Protein AF-A0A5K3FZI7-F1 (afdb_monomer)

InterPro domains:
  IPR003323 OTU domain [PF02338] (87-180)
  IPR003323 OTU domain [PS50802] (81-182)
  IPR038765 Papain-like cysteine peptidase superfamily [SSF54001] (65-180)
  IPR050704 Peptidase C85-like [PTHR12419] (33-180)

Structure (mmCIF, N/CA/C/O backbone):
data_AF-A0A5K3FZI7-F1
#
_entry.id   AF-A0A5K3FZI7-F1
#
loop_
_atom_site.group_PDB
_atom_site.id
_atom_site.type_symbol
_atom_site.label_atom_id
_atom_site.label_alt_id
_atom_site.label_comp_id
_atom_site.label_asym_id
_atom_site.label_entity_id
_atom_site.label_seq_id
_atom_site.pdbx_PDB_ins_code
_atom_site.Cartn_x
_atom_site.Cartn_y
_atom_site.Cartn_z
_atom_site.occupancy
_atom_site.B_iso_or_equiv
_atom_site.auth_seq_id
_atom_site.auth_comp_id
_atom_site.auth_asym_id
_atom_site.auth_atom_id
_atom_site.pdbx_PDB_model_num
ATOM 1 N N . MET A 1 1 ? 58.923 9.988 -92.412 1.00 55.69 1 MET A N 1
ATOM 2 C CA . MET A 1 1 ? 58.757 11.153 -91.522 1.00 55.69 1 MET A CA 1
ATOM 3 C C . MET A 1 1 ? 57.703 10.813 -90.464 1.00 55.69 1 MET A C 1
ATOM 5 O O . MET A 1 1 ? 56.709 11.503 -90.373 1.00 55.69 1 MET A O 1
ATOM 9 N N . GLU A 1 2 ? 57.892 9.711 -89.717 1.00 60.03 2 GLU A N 1
ATOM 10 C CA . GLU A 1 2 ? 56.874 9.178 -88.777 1.00 60.03 2 GLU A CA 1
ATOM 11 C C . GLU A 1 2 ? 57.461 8.520 -87.507 1.00 60.03 2 GLU A C 1
ATOM 13 O O . GLU A 1 2 ? 56.728 8.008 -86.671 1.00 60.03 2 GLU A O 1
ATOM 18 N N . MET A 1 3 ? 58.784 8.532 -87.306 1.00 56.94 3 MET A N 1
ATOM 19 C CA . MET A 1 3 ? 59.394 7.967 -86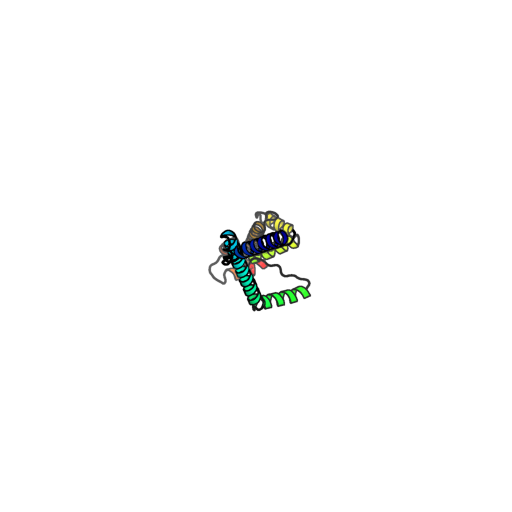.087 1.00 56.94 3 MET A CA 1
ATOM 20 C C . MET A 1 3 ? 59.557 9.026 -84.986 1.00 56.94 3 MET A C 1
ATOM 22 O O . MET A 1 3 ? 59.443 8.744 -83.796 1.00 56.94 3 MET A O 1
ATOM 26 N N . GLU A 1 4 ? 59.804 10.275 -85.380 1.00 70.19 4 GLU A N 1
ATOM 27 C CA . GLU A 1 4 ? 60.091 11.370 -84.452 1.00 70.19 4 GLU A CA 1
ATOM 28 C C . GLU A 1 4 ? 58.841 11.822 -83.679 1.00 70.19 4 GLU A C 1
ATOM 30 O O . GLU A 1 4 ? 58.916 12.120 -82.485 1.00 70.19 4 GLU A O 1
ATOM 35 N N . GLU A 1 5 ? 57.676 11.762 -84.328 1.00 69.69 5 GLU A N 1
ATOM 36 C CA . GLU A 1 5 ? 56.365 12.063 -83.742 1.00 69.69 5 GLU A CA 1
ATOM 37 C C . GLU A 1 5 ? 55.914 10.991 -82.738 1.00 69.69 5 GLU A C 1
ATOM 39 O O . GLU A 1 5 ? 55.408 11.308 -81.658 1.00 69.69 5 GLU A O 1
ATOM 44 N N . VAL A 1 6 ? 56.177 9.716 -83.045 1.00 70.81 6 VAL A N 1
ATOM 45 C CA . VAL A 1 6 ? 55.899 8.582 -82.150 1.00 70.81 6 VAL A CA 1
ATOM 46 C C . VAL A 1 6 ? 56.783 8.655 -80.903 1.00 70.81 6 VAL A C 1
ATOM 48 O O . VAL A 1 6 ? 56.296 8.518 -79.779 1.00 70.81 6 VAL A O 1
ATOM 51 N N . LEU A 1 7 ? 58.069 8.977 -81.068 1.00 73.75 7 LEU A N 1
ATOM 52 C CA . LEU A 1 7 ? 58.978 9.196 -79.940 1.00 73.75 7 LEU A CA 1
ATOM 53 C C . LEU A 1 7 ? 58.590 10.431 -79.110 1.00 73.75 7 LEU A C 1
ATOM 55 O O . LEU A 1 7 ? 58.764 10.423 -77.891 1.00 73.75 7 LEU A O 1
ATOM 59 N N . ALA A 1 8 ? 58.046 11.483 -79.728 1.00 79.50 8 ALA A N 1
ATOM 60 C CA . ALA A 1 8 ? 57.545 12.656 -79.013 1.00 79.50 8 ALA A CA 1
ATOM 61 C C . ALA A 1 8 ? 56.299 12.338 -78.169 1.00 79.50 8 ALA A C 1
ATOM 63 O O . ALA A 1 8 ? 56.232 12.768 -77.015 1.00 79.50 8 ALA A O 1
ATOM 64 N N . ARG A 1 9 ? 55.363 11.531 -78.692 1.00 71.94 9 ARG A N 1
ATOM 65 C CA . ARG A 1 9 ? 54.200 11.040 -77.930 1.00 71.94 9 ARG A CA 1
ATOM 66 C C . ARG A 1 9 ? 54.615 10.164 -76.756 1.00 71.94 9 ARG A C 1
ATOM 68 O O . ARG A 1 9 ? 54.215 10.454 -75.634 1.00 71.94 9 ARG A O 1
ATOM 75 N N . HIS A 1 10 ? 55.510 9.201 -76.968 1.00 76.56 10 HIS A N 1
ATOM 76 C CA . HIS A 1 10 ? 55.998 8.355 -75.877 1.00 76.56 10 HIS A CA 1
ATOM 77 C C . HIS A 1 10 ? 56.775 9.133 -74.809 1.00 76.56 10 HIS A C 1
ATOM 79 O O . HIS A 1 10 ? 56.676 8.818 -73.625 1.00 76.56 10 HIS A O 1
ATOM 85 N N . ARG A 1 11 ? 57.525 10.181 -75.183 1.00 79.19 11 ARG A N 1
ATOM 86 C CA . ARG A 1 11 ? 58.167 11.077 -74.204 1.00 79.19 11 ARG A CA 1
ATOM 87 C C . ARG A 1 11 ? 57.143 11.872 -73.393 1.00 79.19 11 ARG A C 1
ATOM 89 O O . ARG A 1 11 ? 57.353 12.059 -72.197 1.00 79.19 11 ARG A O 1
ATOM 96 N N . LYS A 1 12 ? 56.053 12.320 -74.023 1.00 75.50 12 LYS A N 1
ATOM 97 C CA . LYS A 1 12 ? 54.968 13.053 -73.360 1.00 75.50 12 LYS A CA 1
ATOM 98 C C . LYS A 1 12 ? 54.183 12.150 -72.402 1.00 75.50 12 LYS A C 1
ATOM 100 O O . LYS A 1 12 ? 54.063 12.498 -71.236 1.00 75.50 12 LYS A O 1
ATOM 105 N N . GLU A 1 13 ? 53.782 10.960 -72.843 1.00 73.44 13 GLU A N 1
ATOM 106 C CA . GLU A 1 13 ? 53.090 9.964 -72.008 1.00 73.44 13 GLU A CA 1
ATOM 107 C C . GLU A 1 13 ? 53.958 9.495 -70.836 1.00 73.44 13 GLU A C 1
ATOM 109 O O . GLU A 1 13 ? 53.484 9.381 -69.709 1.00 73.44 13 GLU A O 1
ATOM 114 N N . LYS A 1 14 ? 55.262 9.282 -71.061 1.00 73.88 14 LYS A N 1
ATOM 115 C CA . LYS A 1 14 ? 56.196 8.911 -69.988 1.00 73.88 14 LYS A CA 1
ATOM 116 C C . LYS A 1 14 ? 56.356 10.026 -68.952 1.00 73.88 14 LYS A C 1
ATOM 118 O O . LYS A 1 14 ? 56.504 9.725 -67.770 1.00 73.88 14 LYS A O 1
ATOM 123 N N . LYS A 1 15 ? 56.305 11.292 -69.382 1.00 72.50 15 LYS A N 1
ATOM 124 C CA . LYS A 1 15 ? 56.347 12.459 -68.493 1.00 72.50 15 LYS A CA 1
ATOM 125 C C . LYS A 1 15 ? 55.037 12.620 -67.716 1.00 72.50 15 LYS A C 1
ATOM 127 O O . LYS A 1 15 ? 55.088 12.814 -66.512 1.00 72.50 15 LYS A O 1
ATOM 132 N N . GLU A 1 16 ? 53.887 12.421 -68.357 1.00 70.75 16 GLU A N 1
ATOM 133 C CA . GLU A 1 16 ? 52.567 12.448 -67.707 1.00 70.75 16 GLU A CA 1
ATOM 134 C C . GLU A 1 16 ? 52.397 11.307 -66.685 1.00 70.75 16 GLU A C 1
ATOM 136 O O . GLU A 1 16 ? 51.867 11.525 -65.597 1.00 70.75 16 GLU A O 1
ATOM 141 N N . LEU A 1 17 ? 52.926 10.111 -66.973 1.00 64.88 17 LEU A N 1
ATOM 142 C CA . LEU A 1 17 ? 52.963 8.989 -66.026 1.00 64.88 17 LEU A CA 1
ATOM 143 C C . LEU A 1 17 ? 53.936 9.230 -64.858 1.00 64.88 17 LEU A C 1
ATOM 145 O O . LEU A 1 17 ? 53.650 8.816 -63.734 1.00 64.88 17 LEU A O 1
ATOM 149 N N . GLN A 1 18 ? 55.064 9.913 -65.090 1.00 62.38 18 GLN A N 1
ATOM 150 C CA . GLN A 1 18 ? 55.981 10.325 -64.018 1.00 62.38 18 GLN A CA 1
ATOM 151 C C . GLN A 1 18 ? 55.387 11.436 -63.141 1.00 62.38 18 GLN A C 1
ATOM 153 O O . GLN A 1 18 ? 55.489 11.352 -61.919 1.00 62.38 18 GLN A O 1
ATOM 158 N N . ASP A 1 19 ? 54.715 12.421 -63.734 1.00 58.41 19 ASP A N 1
ATOM 159 C CA . ASP A 1 19 ? 54.070 13.517 -63.005 1.00 58.41 19 ASP A CA 1
ATOM 160 C C . ASP A 1 19 ? 52.850 13.012 -62.204 1.00 58.41 19 ASP A C 1
ATOM 162 O O . ASP A 1 19 ? 52.631 13.438 -61.068 1.00 58.41 19 ASP A O 1
ATOM 166 N N . ALA A 1 20 ? 52.115 12.014 -62.718 1.00 59.94 20 ALA A N 1
ATOM 167 C CA . ALA A 1 20 ? 51.069 11.316 -61.965 1.00 59.94 20 ALA A CA 1
ATOM 168 C C . ALA A 1 20 ? 51.639 10.506 -60.783 1.00 59.94 20 ALA A C 1
ATOM 170 O O . ALA A 1 20 ? 51.066 10.522 -59.693 1.00 59.94 20 ALA A O 1
ATOM 171 N N . ALA A 1 21 ? 52.797 9.857 -60.951 1.00 55.09 21 ALA A N 1
ATOM 172 C CA . ALA A 1 21 ? 53.456 9.099 -59.885 1.00 55.09 21 ALA A CA 1
ATOM 173 C C . ALA A 1 21 ? 54.049 9.984 -58.764 1.00 55.09 21 ALA A C 1
ATOM 175 O O . ALA A 1 21 ? 54.177 9.520 -57.630 1.00 55.09 21 ALA A O 1
ATOM 176 N N . LEU A 1 22 ? 54.361 11.261 -59.031 1.00 50.78 22 LEU A N 1
ATOM 177 C CA . LEU A 1 22 ? 54.855 12.207 -58.016 1.00 50.78 22 LEU A CA 1
ATOM 178 C C . LEU A 1 22 ? 53.758 12.895 -57.178 1.00 50.78 22 LEU A C 1
ATOM 180 O O . LEU A 1 22 ? 54.086 13.579 -56.209 1.00 50.78 22 LEU A O 1
ATOM 184 N N . THR A 1 23 ? 52.469 12.680 -57.465 1.00 50.53 23 THR A N 1
ATOM 185 C CA . THR A 1 23 ? 51.365 13.249 -56.657 1.00 50.53 23 THR A CA 1
ATOM 186 C C . THR A 1 23 ? 50.881 12.366 -55.504 1.00 50.53 23 THR A C 1
ATOM 188 O O . THR A 1 23 ? 49.949 12.748 -54.798 1.00 50.53 23 THR A O 1
ATOM 191 N N . ASN A 1 24 ? 51.523 11.226 -55.228 1.00 54.62 24 ASN A N 1
ATOM 192 C CA . ASN A 1 24 ? 51.076 10.333 -54.158 1.00 54.62 24 ASN A CA 1
ATOM 193 C C . ASN A 1 24 ? 52.224 9.774 -53.310 1.00 54.62 24 ASN A C 1
ATOM 195 O O . ASN A 1 24 ? 52.509 8.586 -53.373 1.00 54.62 24 ASN A O 1
ATOM 199 N N . ASN A 1 25 ? 52.881 10.625 -52.514 1.00 48.91 25 ASN A N 1
ATOM 200 C CA . ASN A 1 25 ? 53.780 10.184 -51.435 1.00 48.91 25 ASN A CA 1
ATOM 201 C C . ASN A 1 25 ? 53.893 11.213 -50.294 1.00 48.91 25 ASN A C 1
ATOM 203 O O . ASN A 1 25 ? 54.989 11.566 -49.868 1.00 48.91 25 ASN A O 1
ATOM 207 N N . ASN A 1 26 ? 52.760 11.718 -49.782 1.00 51.22 26 ASN A N 1
ATOM 208 C CA . ASN A 1 26 ? 52.756 12.374 -48.464 1.00 51.22 26 ASN A CA 1
ATOM 209 C C . ASN A 1 26 ? 51.383 12.406 -47.764 1.00 51.22 26 ASN A C 1
ATOM 211 O O . ASN A 1 26 ? 50.987 13.411 -47.173 1.00 51.22 26 ASN A O 1
ATOM 215 N N . VAL A 1 27 ? 50.640 11.296 -47.796 1.00 44.12 27 VAL A N 1
ATOM 216 C CA . VAL A 1 27 ? 49.455 11.134 -46.940 1.0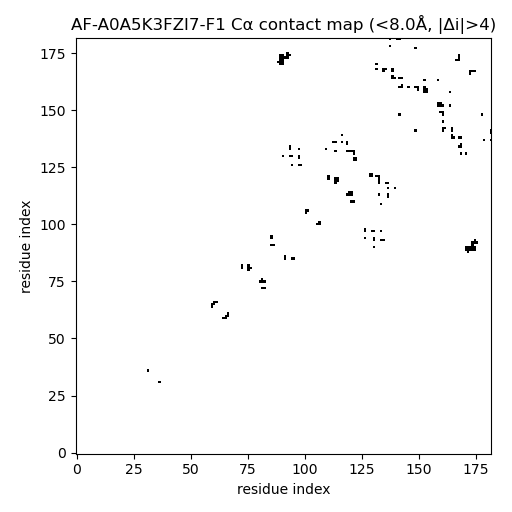0 44.12 27 VAL A CA 1
ATOM 217 C C . VAL A 1 27 ? 49.878 10.387 -45.678 1.00 44.12 27 VAL A C 1
ATOM 219 O O . VAL A 1 27 ? 49.758 9.170 -45.575 1.00 44.12 27 VAL A O 1
ATOM 222 N N . GLY A 1 28 ? 50.382 11.134 -44.692 1.00 52.88 28 GLY A N 1
ATOM 223 C CA . GLY A 1 28 ? 50.291 10.679 -43.303 1.00 52.88 28 GLY A CA 1
ATOM 224 C C . GLY A 1 28 ? 48.821 10.373 -42.971 1.00 52.88 28 GLY A C 1
ATOM 225 O O . GLY A 1 28 ? 47.937 10.967 -43.596 1.00 52.88 28 GLY A O 1
ATOM 226 N N . PRO A 1 29 ? 48.532 9.454 -42.029 1.00 53.25 29 PRO A N 1
ATOM 227 C CA . PRO A 1 29 ? 47.175 8.966 -41.795 1.00 53.25 29 PRO A CA 1
ATOM 228 C C . PRO A 1 29 ? 46.200 10.147 -41.669 1.00 53.25 29 PRO A C 1
ATOM 230 O O . PRO A 1 29 ? 46.524 11.114 -40.965 1.00 53.25 29 PRO A O 1
ATOM 233 N N . PRO A 1 30 ? 45.044 10.124 -42.366 1.00 55.38 30 PRO A N 1
ATOM 234 C CA . PRO A 1 30 ? 44.138 11.263 -42.410 1.00 55.38 30 PRO A CA 1
ATOM 235 C C . PRO A 1 30 ? 43.786 11.674 -40.981 1.00 55.38 30 PRO A C 1
ATOM 237 O O . PRO A 1 30 ? 43.219 10.893 -40.213 1.00 55.38 30 PRO A O 1
ATOM 240 N N . LYS A 1 31 ? 44.170 12.899 -40.596 1.00 61.72 31 LYS A N 1
ATOM 241 C CA . LYS A 1 31 ? 43.879 13.441 -39.264 1.00 61.72 31 LYS A CA 1
ATOM 242 C C . LYS A 1 31 ? 42.364 13.487 -39.107 1.00 61.72 31 LYS A C 1
ATOM 244 O O . LYS A 1 31 ? 41.699 14.327 -39.708 1.00 61.72 31 LYS A O 1
ATOM 249 N N . MET A 1 32 ? 41.824 12.572 -38.304 1.00 62.12 32 MET A N 1
ATOM 250 C CA . MET A 1 32 ? 40.403 12.534 -37.977 1.00 62.12 32 MET A CA 1
ATOM 251 C C . MET A 1 32 ? 39.903 13.921 -37.561 1.00 62.12 32 MET A C 1
ATOM 253 O O . MET A 1 32 ? 40.501 14.604 -36.724 1.00 62.12 32 MET A O 1
ATOM 257 N N . SER A 1 33 ? 38.782 14.341 -38.146 1.00 75.75 33 SER A N 1
ATOM 258 C CA . SER A 1 33 ? 38.143 15.606 -37.789 1.00 75.75 33 SER A CA 1
ATOM 259 C C . SER A 1 33 ? 37.791 15.631 -36.298 1.00 75.75 33 SER A C 1
ATOM 261 O O . SER A 1 33 ? 37.368 14.621 -35.725 1.00 75.75 33 SER A O 1
ATOM 263 N N . LYS A 1 34 ? 37.880 16.810 -35.665 1.00 77.62 34 LYS A N 1
ATOM 264 C CA . LYS A 1 34 ? 37.432 17.024 -34.276 1.00 77.62 34 LYS A CA 1
ATOM 265 C C . LYS A 1 34 ? 35.992 16.530 -34.055 1.00 77.62 3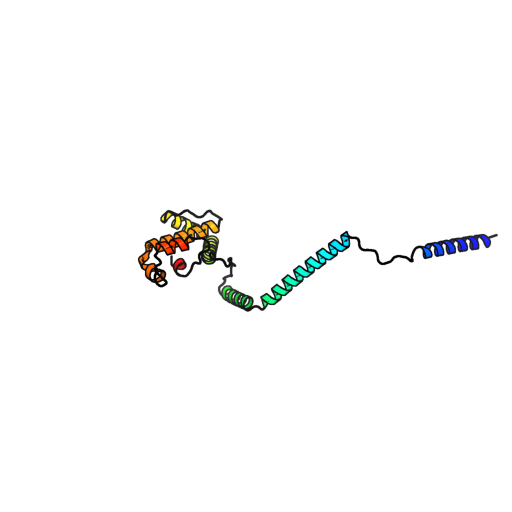4 LYS A C 1
ATOM 267 O O . LYS A 1 34 ? 35.686 16.036 -32.972 1.00 77.62 34 LYS A O 1
ATOM 272 N N . ALA A 1 35 ? 35.124 16.622 -35.068 1.00 79.75 35 ALA A N 1
ATOM 273 C CA . ALA A 1 35 ? 33.749 16.123 -35.006 1.00 79.75 35 ALA A CA 1
AT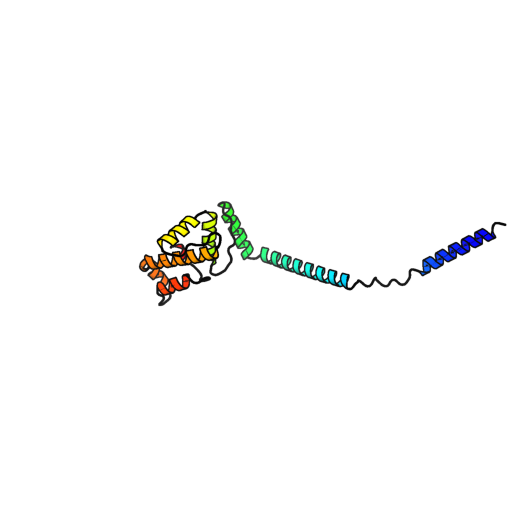OM 274 C C . ALA A 1 35 ? 33.671 14.584 -35.018 1.00 79.75 35 ALA A C 1
ATOM 276 O O . ALA A 1 35 ? 32.903 14.009 -34.249 1.00 79.75 35 ALA A O 1
ATOM 277 N N . ALA A 1 36 ? 34.502 13.916 -35.826 1.00 82.88 36 ALA A N 1
ATOM 278 C CA . ALA A 1 36 ? 34.588 12.455 -35.865 1.00 82.88 36 ALA A CA 1
ATOM 279 C C . ALA A 1 36 ? 35.100 11.895 -34.528 1.00 82.88 36 ALA A C 1
ATOM 281 O O . ALA A 1 36 ? 34.464 11.019 -33.947 1.00 82.88 36 ALA A O 1
ATOM 282 N N . LYS A 1 37 ? 36.150 12.507 -33.959 1.00 84.12 37 LYS A N 1
ATOM 283 C CA . LYS A 1 37 ? 36.688 12.141 -32.637 1.00 84.12 37 LYS A CA 1
ATOM 284 C C . LYS A 1 37 ? 35.661 12.307 -31.506 1.00 84.12 37 LYS A C 1
ATOM 286 O O . LYS A 1 37 ? 35.627 11.512 -30.569 1.00 84.12 37 LYS A O 1
ATOM 291 N N . ARG A 1 38 ? 34.795 13.331 -31.579 1.00 82.00 38 ARG A N 1
ATOM 292 C CA . ARG A 1 38 ? 33.688 13.535 -30.620 1.00 82.00 38 ARG A CA 1
ATOM 293 C C . ARG A 1 38 ? 32.612 12.449 -30.739 1.00 82.00 38 ARG A C 1
ATOM 295 O O . ARG A 1 38 ? 32.183 11.934 -29.710 1.00 82.00 38 ARG A O 1
ATOM 302 N N . ARG A 1 39 ? 32.207 12.083 -31.963 1.00 84.81 39 ARG A N 1
ATOM 303 C CA . ARG A 1 39 ? 31.230 11.003 -32.214 1.00 84.81 39 ARG A CA 1
ATOM 304 C C . ARG A 1 39 ? 31.755 9.648 -31.747 1.00 84.81 39 ARG A C 1
ATOM 306 O O . ARG A 1 39 ? 31.032 8.919 -31.079 1.00 84.81 39 ARG A O 1
ATOM 313 N N . GLU A 1 40 ? 33.020 9.348 -32.021 1.00 86.06 40 GLU A N 1
ATOM 314 C CA . GLU A 1 40 ? 33.664 8.109 -31.581 1.00 86.06 40 GLU A CA 1
ATOM 315 C C . GLU A 1 40 ? 33.752 8.016 -30.052 1.00 86.06 40 GLU A C 1
ATOM 317 O O . GLU A 1 40 ? 33.392 6.988 -29.483 1.00 86.06 40 GLU A O 1
ATOM 322 N N . LYS A 1 41 ? 34.130 9.106 -29.365 1.00 86.69 41 LYS A N 1
ATOM 323 C CA . LYS A 1 41 ? 34.140 9.156 -27.893 1.00 86.69 41 LYS A CA 1
ATOM 324 C C . LYS A 1 41 ? 32.741 8.964 -27.294 1.00 86.69 41 LYS A C 1
ATOM 326 O O . LYS A 1 41 ? 32.605 8.268 -26.291 1.00 86.69 41 LYS A O 1
ATOM 331 N N . ALA A 1 42 ? 31.707 9.560 -27.893 1.00 88.94 42 ALA A N 1
ATOM 332 C CA . ALA A 1 42 ? 30.322 9.379 -27.455 1.00 88.94 42 ALA A CA 1
ATOM 333 C C . ALA A 1 42 ? 29.841 7.935 -27.673 1.00 88.94 42 ALA A C 1
ATOM 335 O O . ALA A 1 42 ? 29.282 7.338 -26.758 1.00 88.94 42 ALA A O 1
ATOM 336 N N . ALA A 1 43 ? 30.135 7.346 -28.836 1.00 88.69 43 ALA A N 1
ATOM 337 C CA . ALA A 1 43 ? 29.803 5.957 -29.138 1.00 88.69 43 ALA A CA 1
ATOM 338 C C . ALA A 1 43 ? 30.558 4.971 -28.229 1.00 88.69 43 ALA A C 1
ATOM 340 O O . ALA A 1 43 ? 29.977 3.996 -27.766 1.00 88.69 43 ALA A O 1
ATOM 341 N N . ALA A 1 44 ? 31.830 5.238 -27.918 1.00 88.69 44 ALA A N 1
ATOM 342 C CA . ALA A 1 44 ? 32.604 4.445 -26.967 1.00 88.69 44 ALA A CA 1
ATOM 343 C C . ALA A 1 44 ? 32.026 4.531 -25.546 1.00 88.69 44 ALA A C 1
ATOM 345 O O . ALA A 1 44 ? 31.911 3.509 -24.876 1.00 88.69 44 ALA A O 1
ATOM 346 N N . LYS A 1 45 ? 31.605 5.725 -25.102 1.00 87.12 45 LYS A N 1
ATOM 347 C CA . LYS A 1 45 ? 30.940 5.900 -23.802 1.00 87.12 45 LYS A CA 1
ATOM 348 C C . LYS A 1 45 ? 29.582 5.189 -23.758 1.00 87.12 45 LYS A C 1
ATOM 350 O O . LYS A 1 45 ? 29.284 4.560 -22.751 1.00 87.12 45 LYS A O 1
ATOM 355 N N . ALA A 1 46 ? 28.801 5.250 -24.838 1.00 86.44 46 ALA A N 1
ATOM 356 C CA . ALA A 1 46 ? 27.532 4.533 -24.952 1.00 86.44 46 ALA A CA 1
ATOM 357 C C . ALA A 1 46 ? 27.739 3.012 -24.883 1.00 86.44 46 ALA A C 1
ATOM 359 O O . ALA A 1 46 ? 27.104 2.363 -24.066 1.00 86.44 46 ALA A O 1
ATOM 360 N N . ARG A 1 47 ? 28.701 2.460 -25.640 1.00 87.44 47 ARG A N 1
ATOM 361 C CA . ARG A 1 47 ? 29.055 1.030 -25.567 1.00 87.44 47 ARG A CA 1
ATOM 362 C C . ARG A 1 47 ? 29.517 0.607 -24.174 1.00 87.44 47 ARG A C 1
ATOM 364 O O . ARG A 1 47 ? 29.108 -0.443 -23.702 1.00 87.44 47 ARG A O 1
ATOM 371 N N . CYS A 1 48 ? 30.348 1.421 -23.520 1.00 88.44 48 CYS A N 1
ATOM 372 C CA . CYS A 1 48 ? 30.807 1.153 -22.156 1.00 88.44 48 CYS A CA 1
ATOM 373 C C . CYS A 1 48 ? 29.636 1.123 -21.161 1.00 88.44 48 CYS A C 1
ATOM 375 O O . CYS A 1 48 ? 29.556 0.217 -20.339 1.00 88.44 48 CYS A O 1
ATOM 377 N N . LEU A 1 49 ? 28.694 2.067 -21.276 1.00 82.12 49 LEU A N 1
ATOM 378 C CA . LEU A 1 49 ? 27.489 2.089 -20.446 1.00 82.12 49 LEU A CA 1
ATOM 379 C C . LEU A 1 49 ? 26.606 0.860 -20.693 1.00 82.12 49 LEU A C 1
ATOM 381 O O . LEU A 1 49 ? 26.194 0.218 -19.735 1.00 82.12 49 LEU A O 1
ATOM 385 N N . THR A 1 50 ? 26.346 0.514 -21.956 1.00 83.38 50 THR A N 1
ATOM 386 C CA . THR A 1 50 ? 25.548 -0.668 -22.308 1.00 83.38 50 THR A CA 1
ATOM 387 C C . THR A 1 50 ? 26.186 -1.948 -21.773 1.00 83.38 50 THR A C 1
ATOM 389 O O . THR A 1 50 ? 25.507 -2.718 -21.105 1.00 83.38 50 THR A O 1
ATOM 392 N N . ALA A 1 51 ? 27.497 -2.131 -21.962 1.00 88.12 51 ALA A N 1
ATOM 393 C CA . ALA A 1 51 ? 28.213 -3.297 -21.448 1.00 88.12 51 ALA A CA 1
ATOM 394 C C . ALA A 1 51 ? 28.188 -3.378 -19.909 1.00 88.12 51 ALA A C 1
ATOM 396 O O . ALA A 1 51 ? 28.070 -4.467 -19.356 1.00 88.12 51 ALA A O 1
ATOM 397 N N . ALA A 1 52 ? 28.266 -2.241 -19.205 1.00 86.06 52 ALA A N 1
ATOM 398 C CA . ALA A 1 52 ? 28.151 -2.209 -17.746 1.00 86.06 52 ALA A CA 1
ATOM 399 C C . ALA A 1 52 ? 26.745 -2.615 -17.268 1.00 86.06 52 ALA A C 1
ATOM 401 O O . ALA A 1 52 ? 26.628 -3.404 -16.334 1.00 86.06 52 ALA A O 1
ATOM 402 N N . VAL A 1 53 ? 25.689 -2.138 -17.939 1.00 79.38 53 VAL A N 1
ATOM 403 C CA . VAL A 1 53 ? 24.300 -2.535 -17.644 1.00 79.38 53 VAL A CA 1
ATOM 404 C C . VAL A 1 53 ? 24.087 -4.026 -17.911 1.00 79.38 53 VAL A C 1
ATOM 406 O O . VAL A 1 53 ? 23.523 -4.717 -17.069 1.00 79.38 53 VAL A O 1
ATOM 409 N N . GLU A 1 54 ? 24.567 -4.547 -19.043 1.00 82.75 54 GLU A N 1
ATOM 410 C CA . GLU A 1 54 ? 24.480 -5.977 -19.371 1.00 82.75 54 GLU A CA 1
ATOM 411 C C . GLU A 1 54 ? 25.201 -6.843 -18.333 1.00 82.75 54 GLU A C 1
ATOM 413 O O . GLU A 1 54 ? 24.678 -7.875 -17.910 1.00 82.75 54 GLU A O 1
ATOM 418 N N . GLN A 1 55 ? 26.381 -6.409 -17.883 1.00 80.81 55 GLN A N 1
ATOM 419 C CA . GLN A 1 55 ? 27.143 -7.133 -16.875 1.00 80.81 55 GLN A CA 1
ATOM 420 C C . GLN A 1 55 ? 26.436 -7.137 -15.512 1.00 80.81 55 GLN A C 1
ATOM 422 O O . GLN A 1 55 ? 26.452 -8.162 -14.829 1.00 80.81 55 GLN A O 1
ATOM 427 N N . ASP A 1 56 ? 25.804 -6.033 -15.115 1.00 73.50 56 ASP A N 1
ATOM 428 C CA . ASP A 1 56 ? 25.015 -5.982 -13.882 1.00 73.50 56 ASP A CA 1
ATOM 429 C C . ASP A 1 56 ? 23.746 -6.835 -13.985 1.00 73.50 56 ASP A C 1
ATOM 431 O O . ASP A 1 56 ? 23.475 -7.615 -13.074 1.00 73.50 56 ASP A O 1
ATOM 435 N N . ILE A 1 57 ? 23.028 -6.805 -15.113 1.00 74.88 57 ILE A N 1
ATOM 436 C CA . ILE A 1 57 ? 21.884 -7.702 -15.354 1.00 74.88 57 ILE A CA 1
ATOM 437 C C . ILE A 1 57 ? 22.321 -9.167 -15.253 1.00 74.88 57 ILE A C 1
ATOM 439 O O . ILE A 1 57 ? 21.662 -9.953 -14.576 1.00 74.88 57 ILE A O 1
ATOM 443 N N . ALA A 1 58 ? 23.450 -9.539 -15.865 1.00 76.00 58 ALA A N 1
ATOM 444 C CA . ALA A 1 58 ? 23.963 -10.907 -15.814 1.00 76.00 58 ALA A CA 1
ATOM 445 C C . ALA A 1 58 ? 24.329 -11.345 -14.384 1.00 76.00 58 ALA A C 1
ATOM 447 O O . ALA A 1 58 ? 24.019 -12.467 -13.989 1.00 76.00 58 ALA A O 1
ATOM 448 N N . LYS A 1 59 ? 24.934 -10.457 -13.582 1.00 74.62 59 LYS A N 1
ATOM 449 C CA . LYS A 1 59 ? 25.216 -10.725 -12.159 1.00 74.62 59 LYS A CA 1
ATOM 450 C C . LYS A 1 59 ? 23.935 -10.865 -11.338 1.00 74.62 59 LYS A C 1
ATOM 452 O O . LYS A 1 59 ? 23.853 -11.731 -10.467 1.00 74.62 59 LYS A O 1
ATOM 457 N N . HIS A 1 60 ? 22.937 -10.026 -11.609 1.00 69.38 60 HIS A N 1
ATOM 458 C CA . HIS A 1 60 ? 21.659 -10.057 -10.906 1.00 69.38 60 HIS A CA 1
ATOM 459 C C . HIS A 1 60 ? 20.784 -11.244 -11.321 1.00 69.38 60 HIS A C 1
ATOM 461 O O . HIS A 1 60 ? 20.053 -11.753 -10.476 1.00 69.38 60 HIS A O 1
ATOM 467 N N . ALA A 1 61 ? 20.896 -11.755 -12.548 1.00 69.81 61 ALA A N 1
ATOM 468 C CA . ALA A 1 61 ? 20.133 -12.913 -13.018 1.00 69.81 61 ALA A CA 1
ATOM 469 C C . ALA A 1 61 ? 20.422 -14.192 -12.211 1.00 69.81 61 ALA A C 1
ATOM 471 O O . ALA A 1 61 ? 19.524 -14.999 -11.990 1.00 69.81 61 ALA A O 1
ATOM 472 N N . SER A 1 62 ? 21.656 -14.357 -11.721 1.00 75.50 62 SER A N 1
ATOM 473 C CA . SER A 1 62 ? 22.040 -15.455 -10.821 1.00 75.50 62 SER A CA 1
ATOM 474 C C . SER A 1 62 ? 21.937 -15.103 -9.333 1.00 75.50 62 SER A C 1
ATOM 476 O O . SER A 1 62 ? 22.393 -15.873 -8.489 1.00 75.50 62 SER A O 1
ATOM 478 N N . SER A 1 63 ? 21.410 -13.925 -8.987 1.00 84.44 63 SER A N 1
ATOM 479 C CA . SER A 1 63 ? 21.268 -13.526 -7.585 1.00 84.44 63 SER A CA 1
ATOM 480 C C . SER A 1 63 ? 20.224 -14.384 -6.869 1.00 84.44 63 SER A C 1
ATOM 482 O O . SER A 1 63 ? 19.272 -14.868 -7.485 1.00 84.44 63 SER A O 1
ATOM 484 N N . ALA A 1 64 ? 20.374 -14.537 -5.549 1.00 87.38 64 ALA A N 1
ATOM 485 C CA . ALA A 1 64 ? 19.385 -15.224 -4.717 1.00 87.38 64 ALA A CA 1
ATOM 486 C C . ALA A 1 64 ? 17.977 -14.639 -4.924 1.00 87.38 64 ALA A C 1
ATOM 488 O O . ALA A 1 64 ? 17.029 -15.387 -5.132 1.00 87.38 64 ALA A O 1
ATOM 489 N N . THR A 1 65 ? 17.876 -13.311 -5.014 1.00 85.81 65 THR A N 1
ATOM 490 C CA . THR A 1 65 ? 16.633 -12.583 -5.286 1.00 85.81 65 THR A CA 1
ATOM 491 C C . THR A 1 65 ? 15.997 -12.974 -6.622 1.00 85.81 65 THR A C 1
ATOM 493 O O . THR A 1 65 ? 14.809 -13.273 -6.665 1.00 85.81 65 THR A O 1
ATOM 496 N N . ALA A 1 66 ? 16.761 -13.025 -7.718 1.00 87.00 66 ALA A N 1
ATOM 497 C CA . ALA A 1 66 ? 16.214 -13.418 -9.022 1.00 87.00 66 ALA A CA 1
ATOM 498 C C . ALA A 1 66 ? 15.723 -14.874 -9.028 1.00 87.00 66 ALA A C 1
ATOM 500 O O . ALA A 1 66 ? 14.681 -15.183 -9.606 1.00 87.00 66 ALA A O 1
ATOM 501 N N . ILE A 1 67 ? 16.439 -15.762 -8.334 1.00 91.06 67 ILE A N 1
ATOM 502 C CA . ILE A 1 67 ? 16.031 -17.159 -8.164 1.00 91.06 67 ILE A CA 1
ATOM 503 C C . ILE A 1 67 ? 14.748 -17.252 -7.323 1.00 91.06 67 ILE A C 1
ATOM 505 O O . ILE A 1 67 ? 13.862 -18.039 -7.654 1.00 91.06 67 ILE A O 1
ATOM 509 N N . GLU A 1 68 ? 14.628 -16.469 -6.249 1.00 92.88 68 GLU A N 1
ATOM 510 C CA . GLU A 1 68 ? 13.426 -16.393 -5.408 1.00 92.88 68 GLU A CA 1
ATOM 511 C C . GLU A 1 68 ? 12.208 -15.915 -6.204 1.00 92.88 68 GLU A C 1
ATOM 513 O O . GLU A 1 68 ? 11.183 -16.600 -6.204 1.00 92.88 68 GLU A O 1
ATOM 518 N N . TYR A 1 69 ? 12.333 -14.808 -6.945 1.00 91.69 69 TYR A N 1
ATOM 519 C CA . TYR A 1 69 ? 11.255 -14.295 -7.795 1.00 91.69 69 TYR A CA 1
ATOM 520 C C . TYR A 1 69 ? 10.862 -15.292 -8.886 1.00 91.69 69 TYR A C 1
ATOM 522 O O . TYR A 1 69 ? 9.676 -15.547 -9.065 1.00 91.69 69 TYR A O 1
ATOM 530 N N . SER A 1 70 ? 11.828 -15.937 -9.547 1.00 91.81 70 SER A N 1
ATOM 531 C CA . SER A 1 70 ? 11.536 -16.954 -10.565 1.00 91.81 70 SER A CA 1
ATOM 532 C C . SER A 1 70 ? 10.775 -18.155 -9.988 1.00 91.81 70 SER A C 1
ATOM 534 O O . SER A 1 70 ? 9.821 -18.647 -10.595 1.00 91.81 70 SER A O 1
ATOM 536 N N . LYS A 1 71 ? 11.144 -18.615 -8.784 1.00 95.44 71 LYS A N 1
ATOM 537 C CA . LYS A 1 71 ? 10.409 -19.680 -8.081 1.00 95.44 71 LYS A CA 1
ATOM 538 C C . LYS A 1 71 ? 8.996 -19.238 -7.701 1.00 95.44 71 LYS A C 1
ATOM 540 O O . LYS A 1 71 ? 8.063 -20.028 -7.844 1.00 95.44 71 LYS A O 1
ATOM 545 N N . LEU A 1 72 ? 8.841 -17.999 -7.233 1.00 94.62 72 LEU A N 1
ATOM 546 C CA . LEU A 1 72 ? 7.545 -17.427 -6.880 1.00 94.62 72 LEU A CA 1
ATOM 547 C C . LEU A 1 72 ? 6.633 -17.319 -8.109 1.00 94.62 72 LEU A C 1
ATOM 549 O O . LEU A 1 72 ? 5.500 -17.787 -8.065 1.00 94.62 72 LEU A O 1
ATOM 553 N N . GLU A 1 73 ? 7.136 -16.775 -9.218 1.00 95.25 73 GLU A N 1
ATOM 554 C CA . GLU A 1 73 ? 6.414 -16.678 -10.491 1.00 95.25 73 GLU A CA 1
ATOM 555 C C . GLU A 1 73 ? 5.982 -18.053 -11.002 1.00 95.25 73 GLU A C 1
ATOM 557 O O . GLU A 1 73 ? 4.831 -18.226 -11.400 1.00 95.25 73 GLU A O 1
ATOM 562 N N . ALA A 1 74 ? 6.863 -19.055 -10.928 1.00 95.81 74 ALA A N 1
ATOM 563 C CA . ALA A 1 74 ? 6.535 -20.419 -11.327 1.00 95.81 74 ALA A CA 1
ATOM 564 C C . ALA A 1 74 ? 5.411 -21.029 -10.471 1.00 95.81 74 ALA A C 1
ATOM 566 O O . ALA A 1 74 ? 4.553 -21.736 -10.998 1.00 95.81 74 ALA A O 1
ATOM 567 N N . GLU A 1 75 ? 5.392 -20.775 -9.160 1.00 96.81 75 GLU A N 1
ATOM 568 C CA . GLU A 1 75 ? 4.333 -21.265 -8.270 1.00 96.81 75 GLU A CA 1
ATOM 569 C C . GLU A 1 75 ? 3.007 -20.516 -8.469 1.00 96.81 75 GLU A C 1
ATOM 571 O O . GLU A 1 75 ? 1.942 -21.138 -8.477 1.00 96.81 75 GLU A O 1
ATOM 576 N N . LEU A 1 76 ? 3.057 -19.200 -8.692 1.00 96.88 76 LEU A N 1
ATOM 577 C CA . LEU A 1 76 ? 1.882 -18.387 -9.010 1.00 96.88 76 LEU A CA 1
ATOM 578 C C . LEU A 1 76 ? 1.268 -18.786 -10.359 1.00 96.88 76 LEU A C 1
ATOM 580 O O . LEU A 1 76 ? 0.048 -18.942 -10.452 1.00 96.88 76 LEU A O 1
ATOM 584 N N . ALA A 1 77 ? 2.095 -19.054 -11.373 1.00 95.81 77 ALA A N 1
ATOM 585 C CA . ALA A 1 77 ? 1.646 -19.456 -12.703 1.00 95.81 77 ALA A CA 1
ATOM 586 C C . ALA A 1 77 ? 0.833 -20.760 -12.682 1.00 95.81 77 ALA A C 1
ATOM 588 O O . ALA A 1 77 ? -0.177 -20.865 -13.378 1.00 95.81 77 ALA A O 1
ATOM 589 N N . LYS A 1 78 ? 1.194 -21.729 -11.823 1.00 97.75 78 LYS A N 1
ATOM 590 C CA . LYS A 1 78 ? 0.407 -22.967 -11.627 1.00 97.75 78 LYS A CA 1
ATOM 591 C C . LYS A 1 78 ? -1.023 -22.696 -11.154 1.00 97.75 78 LYS A C 1
ATOM 593 O O . LYS A 1 78 ? -1.902 -23.525 -11.363 1.00 97.75 78 LYS A O 1
ATOM 598 N N . ARG A 1 79 ? -1.252 -21.552 -10.504 1.00 97.12 79 ARG A N 1
ATOM 599 C CA . ARG A 1 79 ? -2.554 -21.106 -9.988 1.00 97.12 79 ARG A CA 1
ATOM 600 C C . ARG A 1 79 ? -3.241 -20.104 -10.919 1.00 97.12 79 ARG A C 1
ATOM 602 O O . ARG A 1 79 ? -4.287 -19.577 -10.560 1.00 97.12 79 ARG A O 1
ATOM 609 N N . GLY A 1 80 ? -2.656 -19.822 -12.086 1.00 95.56 80 GLY A N 1
ATOM 610 C CA . GLY A 1 80 ? -3.145 -18.797 -13.009 1.00 95.56 80 GLY A CA 1
ATOM 611 C C . GLY A 1 80 ? -2.962 -17.368 -12.489 1.00 95.56 80 GLY A C 1
ATOM 612 O O . GLY A 1 80 ? -3.714 -16.481 -12.880 1.00 95.56 80 GLY A O 1
ATOM 613 N N . LEU A 1 81 ? -2.000 -17.145 -11.589 1.00 96.25 81 LEU A N 1
ATOM 614 C CA . LEU A 1 81 ? -1.688 -15.836 -11.020 1.00 96.25 81 LEU A CA 1
ATOM 615 C C . LEU A 1 81 ? -0.383 -15.289 -11.602 1.00 96.25 81 LEU A C 1
ATOM 617 O O . LEU A 1 81 ? 0.527 -16.042 -11.949 1.00 96.25 81 LEU A O 1
ATOM 621 N N . THR A 1 82 ? -0.278 -13.965 -11.657 1.00 94.62 82 THR A N 1
ATOM 622 C CA . THR A 1 82 ? 0.915 -13.246 -12.119 1.00 94.62 82 THR A CA 1
ATOM 623 C C . THR A 1 82 ? 1.374 -12.259 -11.061 1.00 94.62 82 THR A C 1
ATOM 625 O O . THR A 1 82 ? 0.551 -11.607 -10.416 1.00 94.62 82 THR A O 1
ATOM 628 N N . LEU A 1 83 ? 2.687 -12.117 -10.907 1.00 93.44 83 LEU A N 1
ATOM 629 C CA . LEU A 1 83 ? 3.261 -11.121 -10.017 1.00 93.44 83 LEU A CA 1
ATOM 630 C C . LEU A 1 83 ? 3.163 -9.729 -10.657 1.00 93.44 83 LEU A C 1
ATOM 632 O O . LEU A 1 83 ? 3.513 -9.549 -11.821 1.00 93.44 83 LEU A O 1
ATOM 636 N N . TYR A 1 84 ? 2.701 -8.747 -9.887 1.00 94.25 84 TYR A N 1
ATOM 637 C CA . TYR A 1 84 ? 2.722 -7.339 -10.273 1.00 94.25 84 TYR A CA 1
ATOM 638 C C . TYR A 1 84 ? 3.693 -6.586 -9.366 1.00 94.25 84 TYR A C 1
ATOM 640 O O . TYR A 1 84 ? 3.635 -6.727 -8.144 1.00 94.25 84 TYR A O 1
ATOM 648 N N . SER A 1 85 ? 4.590 -5.802 -9.961 1.00 94.25 85 SER A N 1
ATOM 649 C CA . SER A 1 85 ? 5.617 -5.073 -9.216 1.00 94.25 85 SER A CA 1
ATOM 650 C C . SER A 1 85 ? 5.055 -3.776 -8.633 1.00 94.25 85 SER A C 1
ATOM 652 O O . SER A 1 85 ? 4.613 -2.897 -9.371 1.00 94.25 85 SER A O 1
ATOM 654 N N . ILE A 1 86 ? 5.092 -3.659 -7.306 1.00 94.88 86 ILE A N 1
ATOM 655 C CA . ILE A 1 86 ? 4.748 -2.450 -6.549 1.00 94.88 86 ILE A CA 1
ATOM 656 C C . ILE A 1 86 ? 6.052 -1.826 -6.024 1.00 94.88 86 ILE A C 1
ATOM 658 O O . ILE A 1 86 ? 6.939 -2.573 -5.601 1.00 94.88 86 ILE A O 1
ATOM 662 N N . PRO A 1 87 ? 6.202 -0.486 -6.027 1.00 93.94 87 PRO A N 1
ATOM 663 C CA . PRO A 1 87 ? 7.367 0.172 -5.440 1.00 93.94 87 PRO A CA 1
ATOM 664 C C . PRO A 1 87 ? 7.620 -0.256 -3.988 1.00 93.94 87 PRO A C 1
ATOM 666 O O . PRO A 1 87 ? 6.696 -0.351 -3.184 1.00 93.94 87 PRO A O 1
ATOM 669 N N . SER A 1 88 ? 8.885 -0.497 -3.643 1.00 91.50 88 SER A N 1
ATOM 670 C CA . SER A 1 88 ? 9.308 -0.926 -2.305 1.00 91.50 88 SER A CA 1
ATOM 671 C C . SER A 1 88 ? 9.461 0.262 -1.344 1.00 91.50 88 SER A C 1
ATOM 673 O O . SER A 1 88 ? 10.555 0.529 -0.843 1.00 91.50 88 SER A O 1
ATOM 675 N N . ASP A 1 89 ? 8.386 1.018 -1.139 1.00 94.88 89 ASP A N 1
ATOM 676 C CA . ASP A 1 89 ? 8.314 2.140 -0.201 1.00 94.88 89 ASP A CA 1
ATOM 677 C C . ASP A 1 89 ? 7.342 1.847 0.956 1.00 94.88 89 ASP A C 1
ATOM 679 O O . ASP A 1 89 ? 6.753 0.770 1.053 1.00 94.88 89 ASP A O 1
ATOM 683 N N . GLY A 1 90 ? 7.179 2.799 1.875 1.00 94.00 90 GLY A N 1
ATOM 684 C CA . GLY A 1 90 ? 6.269 2.633 3.009 1.00 94.00 90 GLY A CA 1
ATOM 685 C C . GLY A 1 90 ? 4.777 2.671 2.652 1.00 94.00 90 GLY A C 1
ATOM 686 O O . GLY A 1 90 ? 3.946 2.412 3.518 1.00 94.00 90 GLY A O 1
ATOM 687 N N . ASP A 1 91 ? 4.415 2.977 1.403 1.00 96.44 91 ASP A N 1
ATOM 688 C CA . ASP A 1 91 ? 3.040 2.911 0.902 1.00 96.44 91 ASP A CA 1
ATOM 689 C C . ASP A 1 91 ? 2.726 1.561 0.231 1.00 96.44 91 ASP A C 1
ATOM 691 O O . ASP A 1 91 ? 1.564 1.314 -0.097 1.00 96.44 91 ASP A O 1
ATOM 695 N N . CYS A 1 92 ? 3.712 0.668 0.070 1.00 96.69 92 CYS A N 1
ATOM 696 C CA . CYS A 1 92 ? 3.595 -0.580 -0.694 1.00 96.69 92 CYS A CA 1
ATOM 697 C C . CYS A 1 92 ? 2.367 -1.439 -0.347 1.00 96.69 92 CYS A C 1
ATOM 699 O O . CYS A 1 92 ? 1.710 -1.947 -1.259 1.00 96.69 92 CYS A O 1
ATOM 701 N N . LEU A 1 93 ? 2.005 -1.564 0.939 1.00 97.06 93 LEU A N 1
ATOM 702 C CA . LEU A 1 93 ? 0.817 -2.315 1.360 1.00 97.06 93 LEU A CA 1
ATOM 703 C C . LEU A 1 93 ? -0.446 -1.725 0.723 1.00 97.06 93 LEU A C 1
ATOM 705 O O . LEU A 1 93 ? -1.173 -2.412 0.005 1.00 97.06 93 LEU A O 1
ATOM 709 N N . PHE A 1 94 ? -0.679 -0.433 0.933 1.00 97.38 94 PHE A N 1
ATOM 710 C CA . PHE A 1 94 ? -1.855 0.260 0.415 1.00 97.38 94 PHE A CA 1
ATOM 711 C C . PHE A 1 94 ? -1.819 0.408 -1.105 1.00 97.38 94 PHE A C 1
ATOM 713 O O . PHE A 1 94 ? -2.866 0.339 -1.740 1.00 97.38 94 PHE A O 1
ATOM 720 N N . ALA A 1 95 ? -0.635 0.550 -1.705 1.00 97.06 95 ALA A N 1
ATOM 721 C CA . ALA A 1 95 ? -0.466 0.561 -3.154 1.00 97.06 95 ALA A CA 1
ATOM 722 C C . ALA A 1 95 ? -0.856 -0.789 -3.779 1.00 97.06 95 ALA A C 1
ATOM 724 O O . ALA A 1 95 ? -1.513 -0.820 -4.819 1.00 97.06 95 ALA A O 1
ATOM 725 N N . SER A 1 96 ? -0.522 -1.907 -3.122 1.00 96.88 96 SER A N 1
ATOM 726 C CA . SER A 1 96 ? -0.928 -3.242 -3.577 1.00 96.88 96 SER A CA 1
ATOM 727 C C . SER A 1 96 ? -2.448 -3.435 -3.519 1.00 96.88 96 SER A C 1
ATOM 729 O O . SER A 1 96 ? -3.036 -3.957 -4.468 1.00 96.88 96 SER A O 1
ATOM 731 N N . ILE A 1 97 ? -3.099 -2.937 -2.460 1.00 96.06 97 ILE A N 1
ATOM 732 C CA . ILE A 1 97 ? -4.560 -2.962 -2.313 1.00 96.06 97 ILE A CA 1
ATOM 733 C C . ILE A 1 97 ? -5.212 -2.051 -3.355 1.00 96.06 97 ILE A C 1
ATOM 735 O O . ILE A 1 97 ? -6.137 -2.487 -4.034 1.00 96.06 97 ILE A O 1
ATOM 739 N N . ALA A 1 98 ? -4.708 -0.828 -3.540 1.00 95.81 98 ALA A N 1
ATOM 740 C CA . ALA A 1 98 ? -5.208 0.112 -4.542 1.00 95.81 98 ALA A CA 1
ATOM 741 C C . ALA A 1 98 ? -5.179 -0.500 -5.951 1.00 95.81 98 ALA A C 1
ATOM 743 O O . ALA A 1 98 ? -6.191 -0.481 -6.646 1.00 95.81 98 ALA A O 1
ATOM 744 N N . HIS A 1 99 ? -4.066 -1.136 -6.329 1.00 95.94 99 HIS A N 1
ATOM 745 C CA . HIS A 1 99 ? -3.957 -1.849 -7.601 1.00 95.94 99 HIS A CA 1
ATOM 746 C C . HIS A 1 99 ? -4.989 -2.986 -7.726 1.00 95.94 99 HIS A C 1
ATOM 748 O O . HIS A 1 99 ? -5.583 -3.174 -8.786 1.00 95.94 99 HIS A O 1
ATOM 754 N N . GLN A 1 100 ? -5.236 -3.754 -6.657 1.00 95.44 100 GLN A N 1
ATOM 755 C CA . GLN A 1 100 ? -6.239 -4.827 -6.682 1.00 95.44 100 GLN A CA 1
ATOM 756 C C . GLN A 1 100 ? -7.682 -4.318 -6.733 1.00 95.44 100 GLN A C 1
ATOM 758 O O . GLN A 1 100 ? -8.525 -4.984 -7.337 1.00 95.44 100 GLN A O 1
ATOM 763 N N . LEU A 1 101 ? -7.975 -3.171 -6.120 1.00 94.31 101 LEU A N 1
ATOM 764 C CA . LEU A 1 101 ? -9.291 -2.542 -6.205 1.00 94.31 101 LEU A CA 1
ATOM 765 C C . LEU A 1 101 ? -9.586 -2.094 -7.635 1.00 94.31 101 LEU A C 1
ATOM 767 O O . LEU A 1 101 ? -10.631 -2.468 -8.167 1.00 94.31 101 LEU A O 1
ATOM 771 N N . GLU A 1 102 ? -8.635 -1.409 -8.270 1.00 93.50 102 GLU A N 1
ATOM 772 C CA . GLU A 1 102 ? -8.750 -0.958 -9.659 1.00 93.50 102 GLU A CA 1
ATOM 773 C C . GLU A 1 102 ? -8.900 -2.150 -10.616 1.00 93.50 102 GLU A C 1
ATOM 775 O O . GLU A 1 102 ? -9.842 -2.213 -11.408 1.00 93.50 102 GLU A O 1
ATOM 780 N N . LEU A 1 103 ? -8.036 -3.165 -10.484 1.00 93.75 103 LEU A N 1
ATOM 781 C CA . LEU A 1 103 ? -8.053 -4.352 -11.346 1.00 93.75 103 LEU A CA 1
ATOM 782 C C . LEU A 1 103 ? -9.380 -5.126 -11.277 1.00 93.75 103 LEU A C 1
ATOM 784 O O . LEU A 1 103 ? -9.784 -5.753 -12.257 1.00 93.75 103 LEU A O 1
ATOM 788 N N . ARG A 1 104 ? -10.053 -5.112 -10.121 1.00 94.19 104 ARG A N 1
ATOM 789 C CA . ARG A 1 104 ? -11.326 -5.817 -9.900 1.00 94.19 104 ARG A CA 1
ATOM 790 C C . ARG A 1 104 ? -12.557 -4.919 -10.034 1.00 94.19 104 ARG A C 1
ATOM 792 O O . ARG A 1 104 ? -13.667 -5.419 -9.862 1.00 94.19 104 ARG A O 1
ATOM 799 N N . GLY A 1 105 ? -12.387 -3.627 -10.323 1.00 91.50 105 GLY A N 1
ATOM 800 C CA . GLY A 1 105 ? -13.487 -2.661 -10.395 1.00 91.50 105 GLY A CA 1
ATOM 801 C C . GLY A 1 105 ? -14.202 -2.449 -9.055 1.00 91.50 105 GLY A C 1
ATOM 802 O O . GLY A 1 105 ? -15.408 -2.211 -9.023 1.00 91.50 105 GLY A O 1
ATOM 803 N N . LEU A 1 106 ? -13.474 -2.567 -7.942 1.00 91.62 106 LEU A N 1
ATOM 804 C CA . LEU A 1 106 ? -13.997 -2.430 -6.577 1.00 91.62 106 LEU A CA 1
ATOM 805 C C . LEU A 1 106 ? -13.850 -1.007 -6.015 1.00 91.62 106 LEU A C 1
ATOM 807 O O . LEU A 1 106 ? -14.144 -0.773 -4.842 1.00 91.62 106 LEU A O 1
ATOM 811 N N . ASP A 1 107 ? -13.459 -0.031 -6.836 1.00 89.06 107 ASP A N 1
ATOM 812 C CA . ASP A 1 107 ? -13.335 1.376 -6.427 1.00 89.06 107 ASP A CA 1
ATOM 813 C C . ASP A 1 107 ? -14.653 1.952 -5.895 1.00 89.06 107 ASP A C 1
ATOM 815 O O . ASP A 1 107 ? -14.663 2.789 -4.992 1.00 89.06 107 ASP A O 1
ATOM 819 N N . VAL A 1 108 ? -15.784 1.459 -6.408 1.00 89.94 108 VAL A N 1
ATOM 820 C CA . VAL A 1 108 ? -17.127 1.816 -5.931 1.00 89.94 108 VAL A CA 1
ATOM 821 C C . VAL A 1 108 ? -17.341 1.426 -4.467 1.00 89.94 108 VAL A C 1
ATOM 823 O O . VAL A 1 108 ? -17.953 2.184 -3.717 1.00 89.94 108 VAL A O 1
ATOM 826 N N . CYS A 1 109 ? -16.794 0.287 -4.032 1.00 90.81 109 CYS A N 1
ATOM 827 C CA . CYS A 1 109 ? -16.879 -0.163 -2.645 1.00 90.81 109 CYS A CA 1
ATOM 828 C C . CYS A 1 109 ? -16.061 0.749 -1.727 1.00 90.81 109 CYS A C 1
ATOM 830 O O . CYS A 1 109 ? -16.532 1.111 -0.649 1.00 90.81 109 CYS A O 1
ATOM 832 N N . LEU A 1 110 ? -14.873 1.171 -2.175 1.00 91.75 110 LEU A N 1
ATOM 833 C CA . LEU A 1 110 ? -14.050 2.124 -1.432 1.00 91.75 110 LEU A CA 1
ATOM 834 C C . LEU A 1 110 ? -14.744 3.487 -1.315 1.00 91.75 110 LEU A C 1
ATOM 836 O O . LEU A 1 110 ? -14.798 4.053 -0.228 1.00 91.75 110 LEU A O 1
ATOM 840 N N . GLN A 1 111 ? -15.325 3.999 -2.404 1.00 91.56 111 GLN A N 1
ATOM 841 C CA . GLN A 1 111 ? -16.075 5.259 -2.377 1.00 91.56 111 GLN A CA 1
ATOM 842 C C . GLN A 1 111 ? -17.257 5.203 -1.404 1.00 91.56 111 GLN A C 1
ATOM 844 O O . GLN A 1 111 ? -17.495 6.164 -0.674 1.00 91.56 111 GLN A O 1
ATOM 849 N N . GLU A 1 112 ? -17.985 4.086 -1.369 1.00 92.44 112 GLU A N 1
ATOM 850 C CA . GLU A 1 112 ? -19.104 3.910 -0.445 1.00 92.44 112 GLU A CA 1
ATOM 851 C C . GLU A 1 112 ? -18.638 3.835 1.016 1.00 92.44 112 GLU A C 1
ATOM 853 O O . GLU A 1 112 ? -19.213 4.495 1.883 1.00 92.44 112 GLU A O 1
ATOM 858 N N . ALA A 1 113 ? -17.544 3.117 1.291 1.00 92.06 113 ALA A N 1
ATOM 859 C CA . ALA A 1 113 ? -16.928 3.094 2.615 1.00 92.06 113 ALA A CA 1
ATOM 860 C C . ALA A 1 113 ? -16.482 4.497 3.062 1.00 92.06 113 ALA A C 1
ATOM 862 O O . ALA A 1 113 ? -16.782 4.910 4.185 1.00 92.06 113 ALA A O 1
ATOM 863 N N . CYS A 1 114 ? -15.842 5.268 2.174 1.00 93.75 114 CYS A N 1
ATOM 864 C CA . CYS A 1 114 ? -15.460 6.651 2.454 1.00 93.75 114 CYS A CA 1
ATOM 865 C C . CYS A 1 114 ? -16.680 7.515 2.794 1.00 93.75 114 CYS A C 1
ATOM 867 O O . CYS A 1 114 ? -16.655 8.219 3.800 1.00 93.75 114 CYS A O 1
ATOM 869 N N . LYS A 1 115 ? -17.772 7.429 2.021 1.00 94.00 115 LYS A N 1
ATOM 870 C CA . LYS A 1 115 ? -19.014 8.171 2.306 1.00 94.00 115 LYS A CA 1
ATOM 871 C C . LYS A 1 115 ? -19.611 7.796 3.658 1.00 94.00 115 LYS A C 1
ATOM 873 O O . LYS A 1 115 ? -19.950 8.688 4.432 1.00 94.00 115 LYS A O 1
ATOM 878 N N . LYS A 1 116 ? -19.704 6.497 3.960 1.00 93.62 116 LYS A N 1
ATOM 879 C CA . LYS A 1 116 ? -20.249 5.992 5.229 1.00 93.62 116 LYS A CA 1
ATOM 880 C C . LYS A 1 116 ? -19.466 6.507 6.439 1.00 93.62 116 LYS A C 1
ATOM 882 O O . LYS A 1 116 ? -20.057 6.768 7.481 1.00 93.62 116 LYS A O 1
ATOM 887 N N . LEU A 1 117 ? -18.152 6.664 6.291 1.00 92.25 117 LEU A N 1
ATOM 888 C CA . LEU A 1 117 ? -17.250 7.152 7.335 1.00 92.25 117 LEU A CA 1
ATOM 889 C C . LEU A 1 117 ? -17.062 8.682 7.319 1.00 92.25 117 LEU A C 1
ATOM 891 O O . LEU A 1 117 ? -16.319 9.205 8.144 1.00 92.25 117 LEU A O 1
ATOM 895 N N . GLY A 1 118 ? -17.704 9.409 6.396 1.00 92.94 118 GLY A N 1
ATOM 896 C CA . GLY A 1 118 ? -17.532 10.860 6.252 1.00 92.94 118 GLY A CA 1
ATOM 897 C C . GLY A 1 118 ? -16.131 11.280 5.784 1.00 92.94 118 GLY A C 1
ATOM 898 O O . GLY A 1 118 ? -15.698 12.399 6.054 1.00 92.94 118 GLY A O 1
ATOM 899 N N . LEU A 1 119 ? -15.411 10.386 5.103 1.00 91.88 119 LEU A N 1
ATOM 900 C CA . LEU A 1 119 ? -14.050 10.598 4.620 1.00 91.88 119 LEU A CA 1
ATOM 901 C C . LEU A 1 119 ? -14.028 11.158 3.187 1.00 91.88 119 LEU A C 1
ATOM 903 O O . LEU A 1 119 ? -14.935 10.885 2.392 1.00 91.88 119 LEU A O 1
ATOM 907 N N . PRO A 1 120 ? -12.968 11.900 2.810 1.00 91.06 120 PRO A N 1
ATOM 908 C CA . PRO A 1 120 ? -12.762 12.323 1.431 1.00 91.06 120 PRO A CA 1
ATOM 909 C C . PRO A 1 120 ? -12.738 11.114 0.492 1.00 91.06 120 PRO A C 1
ATOM 911 O O . PRO A 1 120 ? -11.995 10.164 0.726 1.00 91.06 120 PRO A O 1
ATOM 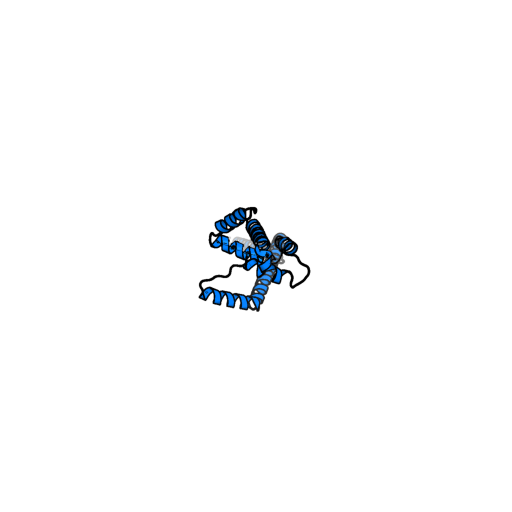914 N N . CYS A 1 121 ? -13.529 11.156 -0.579 1.00 89.75 121 CYS A N 1
ATOM 915 C CA . CYS A 1 121 ? -13.484 10.121 -1.609 1.00 89.75 121 CYS A CA 1
ATOM 916 C C . CYS A 1 121 ? -12.187 10.227 -2.432 1.00 89.75 121 CYS A C 1
ATOM 918 O O . CYS A 1 121 ? -11.672 11.338 -2.621 1.00 89.75 121 CYS A O 1
ATOM 920 N N . PRO A 1 122 ? -11.662 9.098 -2.937 1.00 91.75 122 PRO A N 1
ATOM 921 C CA . PRO A 1 122 ? -10.504 9.114 -3.817 1.00 91.75 122 PRO A CA 1
ATOM 922 C C . PRO A 1 122 ? -10.850 9.773 -5.155 1.00 91.75 122 PRO A C 1
ATOM 924 O O . PRO A 1 122 ? -11.976 9.679 -5.651 1.00 91.75 122 PRO A O 1
ATOM 927 N N . THR A 1 123 ? -9.863 10.436 -5.745 1.00 89.81 123 THR A N 1
ATOM 928 C CA . THR A 1 123 ? -9.949 10.966 -7.104 1.00 89.81 123 THR A CA 1
ATOM 929 C C . THR A 1 123 ? -9.722 9.816 -8.081 1.00 89.81 123 THR A C 1
ATOM 931 O O . THR A 1 123 ? -8.730 9.096 -7.984 1.00 89.81 123 THR A O 1
ATOM 934 N N . ILE A 1 124 ? -10.633 9.645 -9.040 1.00 83.56 124 I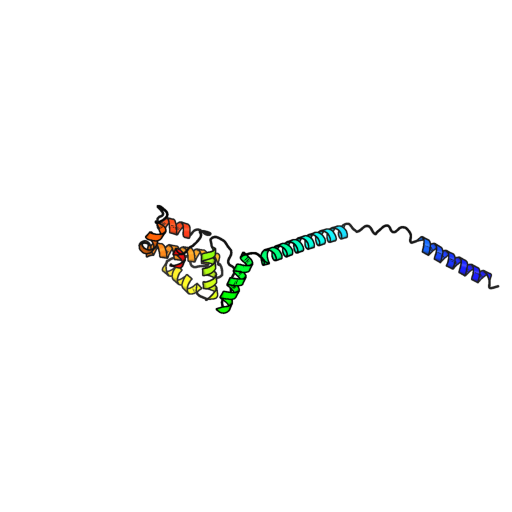LE A N 1
ATOM 935 C CA . ILE A 1 124 ? -10.551 8.569 -10.036 1.00 83.56 124 ILE A CA 1
ATOM 936 C C . ILE A 1 124 ? -9.241 8.697 -10.828 1.00 83.56 124 ILE A C 1
ATOM 938 O O . ILE A 1 124 ? -8.950 9.759 -11.378 1.00 83.56 124 ILE A O 1
ATOM 942 N N . GLY A 1 125 ? -8.464 7.613 -10.882 1.00 84.50 125 GLY A N 1
ATOM 943 C CA . GLY A 1 125 ? -7.180 7.552 -11.587 1.00 84.50 125 GLY A CA 1
ATOM 944 C C . GLY A 1 125 ? -5.977 8.111 -10.815 1.00 84.50 125 GLY A C 1
ATOM 945 O O . GLY A 1 125 ? -4.869 8.090 -11.345 1.00 84.50 125 GLY A O 1
ATOM 946 N N . ASP A 1 126 ? -6.151 8.588 -9.575 1.00 92.56 126 ASP A N 1
ATOM 947 C CA . ASP A 1 126 ? -5.037 9.006 -8.716 1.00 92.56 126 ASP A CA 1
ATOM 948 C C . ASP A 1 126 ? -4.789 7.996 -7.591 1.00 92.56 126 ASP A C 1
ATOM 950 O O . ASP A 1 126 ? -5.406 8.051 -6.522 1.00 92.56 126 ASP A O 1
ATOM 954 N N . VAL A 1 127 ? -3.809 7.117 -7.811 1.00 93.12 127 VAL A N 1
ATOM 955 C CA . VAL A 1 127 ? -3.389 6.082 -6.856 1.00 93.12 127 VAL A CA 1
ATOM 956 C C . VAL A 1 127 ? -2.994 6.672 -5.499 1.00 93.12 127 VAL A C 1
ATOM 958 O O . VAL A 1 127 ? -3.280 6.067 -4.468 1.00 93.12 127 VAL A O 1
ATOM 961 N N . LYS A 1 128 ? -2.392 7.870 -5.449 1.00 95.25 128 LYS A N 1
ATOM 962 C CA . LYS A 1 128 ? -2.018 8.496 -4.168 1.00 95.25 128 LYS A CA 1
ATOM 963 C C . LYS A 1 128 ? -3.249 8.896 -3.368 1.00 95.25 128 LYS A C 1
ATOM 965 O O . LYS A 1 128 ? -3.270 8.732 -2.147 1.00 95.25 128 LYS A O 1
ATOM 970 N N . SER A 1 129 ? -4.282 9.394 -4.046 1.00 95.19 129 SER A N 1
ATOM 971 C CA . SER A 1 129 ? -5.560 9.685 -3.401 1.00 95.19 129 SER A CA 1
ATOM 972 C C . SER A 1 129 ? -6.214 8.410 -2.862 1.00 95.19 129 SER A C 1
ATOM 974 O O . SER A 1 129 ? -6.678 8.421 -1.723 1.00 95.19 129 SER A O 1
ATOM 976 N N . THR A 1 130 ? -6.158 7.305 -3.615 1.00 95.81 130 THR A N 1
ATOM 977 C CA . THR A 1 130 ? -6.657 5.9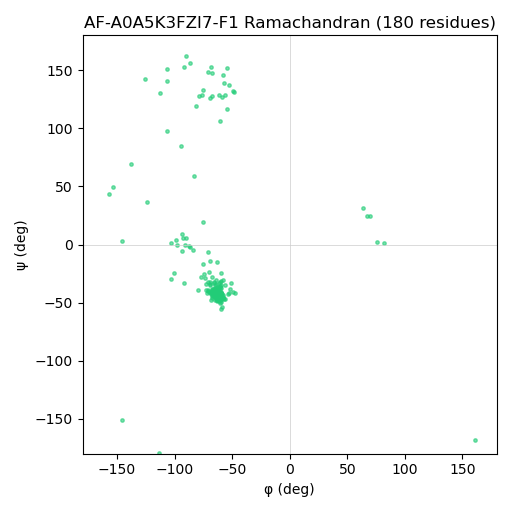89 -3.195 1.00 95.81 130 THR A CA 1
ATOM 978 C C . THR A 1 130 ? -5.911 5.475 -1.969 1.00 95.81 130 THR A C 1
ATOM 980 O O . THR A 1 130 ? -6.550 5.103 -0.989 1.00 95.81 130 THR A O 1
ATOM 983 N N . ILE A 1 131 ? -4.576 5.535 -1.963 1.00 96.38 131 ILE A N 1
ATOM 984 C CA . ILE A 1 131 ? -3.742 5.156 -0.811 1.00 96.38 131 ILE A CA 1
ATOM 985 C C . ILE A 1 131 ? -4.118 5.974 0.427 1.00 96.38 131 ILE A C 1
ATOM 987 O O . ILE A 1 131 ? -4.329 5.411 1.500 1.00 96.38 131 ILE A O 1
ATOM 991 N N . ARG A 1 132 ? -4.251 7.299 0.287 1.00 96.56 132 ARG A N 1
ATOM 992 C CA . ARG A 1 132 ? -4.673 8.172 1.390 1.00 96.56 132 ARG A CA 1
ATOM 993 C C . ARG A 1 132 ? -6.039 7.753 1.936 1.00 96.56 132 ARG A C 1
ATOM 995 O O . ARG A 1 132 ? -6.199 7.664 3.149 1.00 96.56 132 ARG A O 1
ATOM 1002 N N . CYS A 1 133 ? -7.007 7.493 1.061 1.00 95.69 133 CYS A N 1
ATOM 1003 C CA . CYS A 1 133 ? -8.339 7.051 1.467 1.00 95.69 133 CYS A CA 1
ATOM 1004 C C . CYS A 1 133 ? -8.292 5.697 2.182 1.00 95.69 133 CYS A C 1
ATOM 1006 O O . CYS A 1 133 ? -8.914 5.559 3.228 1.00 95.69 133 CYS A O 1
ATOM 1008 N N . LEU A 1 134 ? -7.517 4.730 1.682 1.00 96.62 134 LEU A N 1
ATOM 1009 C CA . LEU A 1 134 ? -7.352 3.424 2.326 1.00 96.62 134 LEU A CA 1
ATOM 1010 C C . LEU A 1 134 ? -6.761 3.546 3.735 1.00 96.62 134 LEU A C 1
ATOM 1012 O O . LEU A 1 134 ? -7.294 2.950 4.667 1.00 96.62 134 LEU A O 1
ATOM 1016 N N . ARG A 1 135 ? -5.724 4.376 3.913 1.00 97.12 135 ARG A N 1
ATOM 1017 C CA . ARG A 1 135 ? -5.148 4.670 5.237 1.00 97.12 135 ARG A CA 1
ATOM 1018 C C . ARG A 1 135 ? -6.195 5.241 6.192 1.00 97.12 135 ARG A C 1
ATOM 1020 O O . ARG A 1 135 ? -6.299 4.803 7.331 1.00 97.12 135 ARG A O 1
ATOM 1027 N N . GLN A 1 136 ? -6.994 6.197 5.722 1.00 96.50 136 GLN A N 1
ATOM 1028 C CA . GLN A 1 136 ? -8.045 6.819 6.531 1.00 96.50 136 GLN A CA 1
ATOM 1029 C C . GLN A 1 136 ? -9.177 5.848 6.875 1.00 96.50 136 GLN A C 1
ATOM 1031 O O . GLN A 1 136 ? -9.678 5.881 7.995 1.00 96.50 136 GLN A O 1
ATOM 1036 N N . VAL A 1 137 ? -9.571 4.984 5.936 1.00 96.44 137 VAL A N 1
ATOM 1037 C CA . VAL A 1 137 ? -10.590 3.952 6.164 1.00 96.44 137 VAL A CA 1
ATOM 1038 C C . VAL A 1 137 ? -10.106 2.954 7.214 1.00 96.44 137 VAL A C 1
ATOM 1040 O O . VAL A 1 137 ? -10.837 2.711 8.171 1.00 96.44 137 VAL A O 1
ATOM 1043 N N . ALA A 1 138 ? -8.868 2.462 7.100 1.00 96.69 138 ALA A N 1
ATOM 1044 C CA . ALA A 1 138 ? -8.270 1.569 8.092 1.00 96.69 138 ALA A CA 1
ATOM 1045 C C . ALA A 1 138 ? -8.205 2.235 9.479 1.00 96.69 138 ALA A C 1
ATOM 1047 O O . ALA A 1 138 ? -8.717 1.694 10.457 1.00 96.69 138 ALA A O 1
ATOM 1048 N N . SER A 1 139 ? -7.686 3.465 9.565 1.00 96.19 139 SER A N 1
ATOM 1049 C CA . SER A 1 139 ? -7.654 4.228 10.819 1.00 96.19 139 SER A CA 1
ATOM 1050 C C . SER A 1 139 ? -9.047 4.453 11.415 1.00 96.19 139 SER A C 1
ATOM 1052 O O . SER A 1 139 ? -9.237 4.334 12.622 1.00 96.19 139 SER A O 1
ATOM 1054 N N . ALA A 1 140 ? -10.049 4.782 10.597 1.00 96.44 140 ALA A N 1
ATOM 1055 C CA . ALA A 1 140 ? -11.422 4.962 11.065 1.00 96.44 140 ALA A CA 1
ATOM 1056 C C . ALA A 1 140 ? -12.037 3.646 11.565 1.00 96.44 140 ALA A C 1
ATOM 1058 O O . ALA A 1 140 ? -12.739 3.645 12.577 1.00 96.44 140 ALA A O 1
ATOM 1059 N N . PHE A 1 141 ? -11.746 2.526 10.901 1.00 95.94 141 PHE A N 1
ATOM 1060 C CA . PHE A 1 141 ? -12.181 1.207 11.345 1.00 95.94 141 PHE A CA 1
ATOM 1061 C C . PHE A 1 141 ? -11.580 0.850 12.706 1.00 95.94 141 PHE A C 1
ATOM 1063 O O . PHE A 1 141 ? -12.323 0.473 13.611 1.00 95.94 141 PHE A O 1
ATOM 1070 N N . ILE A 1 142 ? -10.268 1.047 12.874 1.00 95.25 142 ILE A N 1
ATOM 1071 C CA . ILE A 1 142 ? -9.551 0.792 14.131 1.00 95.25 142 ILE A CA 1
ATOM 1072 C C . ILE A 1 142 ? -10.111 1.660 15.262 1.00 95.25 142 ILE A C 1
ATOM 1074 O O . ILE A 1 142 ? -10.351 1.161 16.358 1.00 95.25 142 ILE A O 1
ATOM 1078 N N . ARG A 1 143 ? -10.386 2.948 15.007 1.00 94.56 143 ARG A N 1
ATOM 1079 C CA . ARG A 1 143 ? -11.022 3.833 16.001 1.00 94.56 143 ARG A CA 1
ATOM 1080 C C . ARG A 1 143 ? -12.394 3.318 16.441 1.00 94.56 143 ARG A C 1
ATOM 1082 O O . ARG A 1 143 ? -12.701 3.361 17.631 1.00 94.56 143 ARG A O 1
ATOM 1089 N N . ASN A 1 144 ? -13.197 2.822 15.501 1.00 95.19 144 ASN A N 1
ATOM 1090 C CA . ASN A 1 144 ? -14.546 2.320 15.773 1.00 95.19 144 ASN A CA 1
ATOM 1091 C C . ASN A 1 144 ? -14.571 0.939 16.449 1.00 95.19 144 ASN A C 1
ATOM 1093 O O . ASN A 1 144 ? -15.592 0.583 17.029 1.00 95.19 144 ASN A O 1
ATOM 1097 N N . HIS A 1 145 ? -13.465 0.194 16.406 1.00 94.81 145 HIS A N 1
ATOM 1098 C CA . HIS A 1 145 ? -13.322 -1.140 17.001 1.00 94.81 145 HIS A CA 1
ATOM 1099 C C . HIS A 1 145 ? -12.147 -1.182 17.983 1.00 94.81 145 HIS A C 1
ATOM 1101 O O . HIS A 1 145 ? -11.416 -2.162 18.062 1.00 94.81 145 HIS A O 1
ATOM 1107 N N . SER A 1 146 ? -11.930 -0.093 18.720 1.00 92.25 146 SER A N 1
ATOM 1108 C CA . SER A 1 146 ? -10.715 0.107 19.517 1.00 92.25 146 SER A CA 1
ATOM 1109 C C . SER A 1 146 ? -10.388 -1.058 20.455 1.00 92.25 146 SER A C 1
ATOM 1111 O O . SER A 1 146 ? -9.221 -1.419 20.559 1.00 92.25 146 SER A O 1
ATOM 1113 N N . GLU A 1 147 ? -11.388 -1.680 21.081 1.00 91.88 147 GLU A N 1
ATOM 1114 C CA . GLU A 1 147 ? -11.219 -2.826 21.986 1.00 91.88 147 GLU A CA 1
ATOM 1115 C C . GLU A 1 147 ? -10.586 -4.052 21.307 1.00 91.88 147 GLU A C 1
ATOM 1117 O O . GLU A 1 147 ? -9.800 -4.754 21.942 1.00 91.88 147 GLU A O 1
ATOM 1122 N N . ASP A 1 148 ? -10.849 -4.264 20.015 1.00 93.31 148 ASP A N 1
ATOM 1123 C CA . ASP A 1 148 ? -10.316 -5.396 19.247 1.00 93.31 148 ASP A CA 1
ATOM 1124 C C . ASP A 1 148 ? -8.844 -5.181 18.857 1.00 93.31 148 ASP A C 1
ATOM 1126 O O . ASP A 1 148 ? -8.078 -6.135 18.717 1.00 93.31 148 ASP A O 1
ATOM 1130 N N . PHE A 1 149 ? -8.427 -3.919 18.706 1.00 92.75 149 PHE A N 1
ATOM 1131 C CA . PHE A 1 149 ? -7.079 -3.549 18.260 1.00 92.75 149 PHE A CA 1
ATOM 1132 C C . PHE A 1 149 ? -6.150 -3.130 19.407 1.00 92.75 149 PHE A C 1
ATOM 1134 O O . PHE A 1 149 ? -4.929 -3.261 19.289 1.00 92.75 149 PHE A O 1
ATOM 1141 N N . LEU A 1 150 ? -6.697 -2.654 20.530 1.00 90.00 150 LEU A N 1
ATOM 1142 C CA . LEU A 1 150 ? -5.934 -2.192 21.693 1.00 90.00 150 LEU A CA 1
ATOM 1143 C C . LEU A 1 150 ? -4.933 -3.240 22.208 1.00 90.00 150 LEU A C 1
ATOM 1145 O O . LEU A 1 150 ? -3.782 -2.862 22.454 1.00 90.00 150 LEU A O 1
ATOM 1149 N N . PRO A 1 151 ? -5.288 -4.542 22.306 1.00 90.50 151 PRO A N 1
ATOM 1150 C CA . PRO A 1 151 ? -4.352 -5.572 22.736 1.00 90.50 151 PRO A CA 1
ATOM 1151 C C . PRO A 1 151 ? -3.167 -5.761 21.798 1.00 90.50 151 PRO A C 1
ATOM 1153 O O . PRO A 1 151 ? -2.224 -6.411 22.210 1.00 90.50 151 PRO A O 1
ATOM 1156 N N . PHE A 1 152 ? -3.198 -5.247 20.566 1.00 90.25 152 PHE A N 1
ATOM 1157 C CA . PHE A 1 152 ? -2.091 -5.343 19.613 1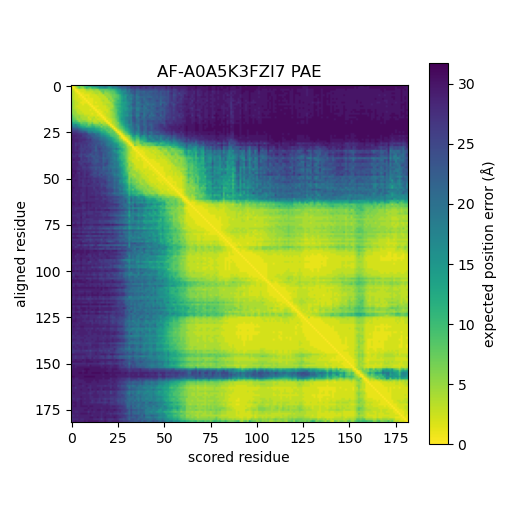.00 90.25 152 PHE A CA 1
ATOM 1158 C C . PHE A 1 152 ? -1.310 -4.029 19.493 1.00 90.25 152 PHE A C 1
ATOM 1160 O O . PHE A 1 152 ? -0.106 -4.056 19.259 1.00 90.25 152 PHE A O 1
ATOM 1167 N N . ILE A 1 153 ? -1.970 -2.884 19.700 1.00 87.56 153 ILE A N 1
ATOM 1168 C CA . ILE A 1 153 ? -1.358 -1.548 19.608 1.00 87.56 153 ILE A CA 1
ATOM 1169 C C . ILE A 1 153 ? -0.572 -1.195 20.880 1.00 87.56 153 ILE A C 1
ATOM 1171 O O . ILE A 1 153 ? 0.514 -0.627 20.799 1.00 87.56 153 ILE A O 1
ATOM 1175 N N . CYS A 1 154 ? -1.074 -1.558 22.063 1.00 77.06 154 CYS A N 1
ATOM 1176 C CA . CYS A 1 154 ? -0.436 -1.201 23.336 1.00 77.06 154 CYS A CA 1
ATOM 1177 C C . CYS A 1 154 ? 0.647 -2.188 23.808 1.00 77.06 154 CYS A C 1
ATOM 1179 O O . CYS A 1 154 ? 1.261 -1.952 24.847 1.00 77.06 154 CYS A O 1
ATOM 1181 N N . LEU A 1 155 ? 0.899 -3.289 23.087 1.00 67.62 155 LEU A N 1
ATOM 1182 C CA . LEU A 1 155 ? 1.919 -4.272 23.494 1.00 67.62 155 LEU A CA 1
ATOM 1183 C C . LEU A 1 155 ? 3.330 -3.687 23.499 1.00 67.62 155 LEU A C 1
ATOM 1185 O O . LEU A 1 155 ? 4.162 -4.107 24.300 1.00 67.62 155 LEU A O 1
ATOM 1189 N N . GLU A 1 156 ? 3.593 -2.722 22.621 1.00 56.66 156 GLU A N 1
ATOM 1190 C CA . GLU A 1 156 ? 4.945 -2.219 22.368 1.00 56.66 156 GLU A CA 1
ATOM 1191 C C . GLU A 1 156 ? 5.227 -0.861 23.043 1.00 56.66 156 GLU A C 1
ATOM 1193 O O . GLU A 1 156 ? 6.331 -0.329 22.925 1.00 56.66 156 GLU A O 1
ATOM 1198 N N . GLY A 1 157 ? 4.272 -0.286 23.791 1.00 63.22 157 GLY A N 1
ATOM 1199 C CA . GLY A 1 157 ? 4.498 0.973 24.505 1.00 63.22 157 GLY A CA 1
ATOM 1200 C C . GLY A 1 157 ? 3.232 1.727 24.931 1.00 63.22 157 GLY A C 1
ATOM 1201 O O . GLY A 1 157 ? 2.126 1.200 24.845 1.00 63.22 157 GLY A O 1
ATOM 1202 N N . PRO A 1 158 ? 3.365 2.995 25.372 1.00 68.19 158 PRO A N 1
ATOM 1203 C CA . PRO A 1 158 ? 2.245 3.831 25.814 1.00 68.19 158 PRO A CA 1
ATOM 1204 C C . PRO A 1 158 ? 1.397 4.367 24.644 1.00 68.19 158 PRO A C 1
ATOM 1206 O O . PRO A 1 158 ? 0.725 5.390 24.786 1.00 68.19 158 PRO A O 1
ATOM 1209 N N . GLU A 1 159 ? 1.479 3.750 23.462 1.00 76.75 159 GLU A N 1
ATOM 1210 C CA . GLU A 1 159 ? 0.759 4.231 22.291 1.00 76.75 159 GLU A CA 1
ATOM 1211 C C . GLU A 1 159 ? -0.741 4.051 22.476 1.00 76.75 159 GLU A C 1
ATOM 1213 O O . GLU A 1 159 ? -1.239 2.972 22.791 1.00 76.75 159 GLU A O 1
ATOM 1218 N N . THR A 1 160 ? -1.467 5.143 22.271 1.00 88.25 160 THR A N 1
ATOM 1219 C CA . THR A 1 160 ? -2.922 5.128 22.227 1.00 88.25 160 THR A CA 1
ATOM 1220 C C . THR A 1 160 ? -3.383 4.810 20.810 1.00 88.25 160 THR A C 1
ATOM 1222 O O . THR A 1 160 ? -2.685 5.111 19.838 1.00 88.25 160 THR A O 1
ATOM 1225 N N . ILE A 1 161 ? -4.605 4.285 20.684 1.00 91.88 161 ILE A N 1
ATOM 1226 C CA . ILE A 1 161 ? -5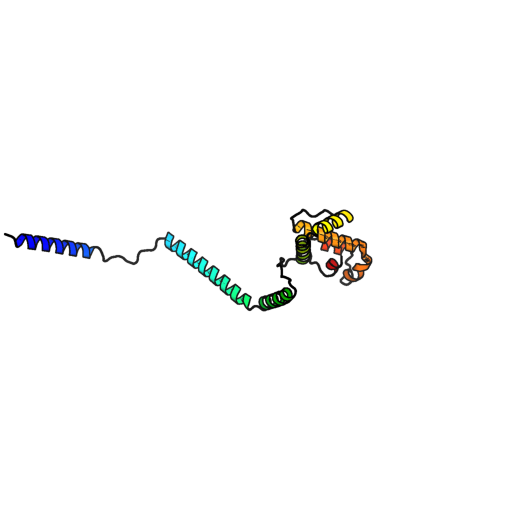.283 4.099 19.390 1.00 91.88 161 ILE A CA 1
ATOM 1227 C C . ILE A 1 161 ? -5.192 5.361 18.526 1.00 91.88 161 ILE A C 1
ATOM 1229 O O . ILE A 1 161 ? -4.926 5.282 17.329 1.00 91.88 161 ILE A O 1
ATOM 1233 N N . GLU A 1 162 ? -5.362 6.537 19.132 1.00 92.75 162 GLU A N 1
ATOM 1234 C CA . GLU A 1 162 ? -5.336 7.796 18.392 1.00 92.75 162 GLU A CA 1
ATOM 1235 C C . GLU A 1 162 ? -3.941 8.130 17.851 1.00 92.75 162 GLU A C 1
ATOM 1237 O O . GLU A 1 162 ? -3.803 8.555 16.703 1.00 92.75 162 GLU A O 1
ATOM 1242 N N . LEU A 1 163 ? -2.888 7.906 18.646 1.00 92.69 163 LEU A N 1
ATOM 1243 C CA . LEU A 1 163 ? -1.518 8.115 18.182 1.00 92.69 163 LEU A CA 1
ATOM 1244 C C . LEU A 1 163 ? -1.173 7.153 17.040 1.00 92.69 163 LEU A C 1
ATOM 1246 O O . LEU A 1 163 ? -0.576 7.581 16.050 1.00 92.69 163 LEU A O 1
ATOM 1250 N N . TYR A 1 164 ? -1.588 5.892 17.163 1.00 94.19 164 TYR A N 1
ATOM 1251 C CA . TYR A 1 164 ? -1.417 4.879 16.129 1.00 94.19 164 TYR A CA 1
ATOM 1252 C C . TYR A 1 164 ? -2.100 5.292 14.820 1.00 94.19 164 TYR A C 1
ATOM 1254 O O . TYR A 1 164 ? -1.448 5.405 13.783 1.00 94.19 164 TYR A O 1
ATOM 1262 N N . CYS A 1 165 ? -3.392 5.625 14.877 1.00 95.25 165 CYS A N 1
ATOM 1263 C CA . CYS A 1 165 ? -4.174 6.013 13.703 1.00 95.25 165 CYS A CA 1
ATOM 1264 C C . CYS A 1 165 ? -3.609 7.265 13.014 1.00 95.25 165 CYS A C 1
ATOM 1266 O O . CYS A 1 165 ? -3.545 7.330 11.786 1.00 95.25 165 CYS A O 1
ATOM 1268 N N . LYS A 1 166 ? -3.129 8.246 13.790 1.00 95.19 166 LYS A N 1
ATOM 1269 C CA . LYS A 1 166 ? -2.488 9.451 13.245 1.00 95.19 166 LYS A CA 1
ATOM 1270 C C . LYS A 1 166 ? -1.180 9.137 12.511 1.00 95.19 166 LYS A C 1
ATOM 1272 O O . LYS A 1 166 ? -0.896 9.734 11.471 1.00 95.19 166 LYS A O 1
ATOM 1277 N N . LYS A 1 167 ? -0.371 8.210 13.036 1.00 94.75 167 LYS A N 1
ATOM 1278 C CA . LYS A 1 167 ? 0.837 7.732 12.344 1.00 94.75 167 LYS A CA 1
ATOM 1279 C C . LYS A 1 167 ? 0.467 6.982 11.070 1.00 94.75 167 LYS A C 1
ATOM 1281 O O . LYS A 1 167 ? 1.060 7.248 10.027 1.00 94.75 167 LYS A O 1
ATOM 1286 N N . LEU A 1 168 ? -0.532 6.106 11.137 1.00 95.31 168 LEU A N 1
ATOM 1287 C CA . LEU A 1 168 ? -0.994 5.306 10.005 1.00 95.31 168 LEU A CA 1
ATOM 1288 C C . LEU A 1 168 ? -1.488 6.167 8.829 1.00 95.31 168 LEU A C 1
ATOM 1290 O O . LEU A 1 168 ? -1.219 5.853 7.669 1.00 95.31 168 LEU A O 1
ATOM 1294 N N . GLU A 1 169 ? -2.148 7.289 9.119 1.00 96.00 169 GLU A N 1
ATOM 1295 C CA . GLU A 1 169 ? -2.610 8.262 8.117 1.00 96.00 169 GLU A CA 1
ATOM 1296 C C . GLU A 1 169 ? -1.469 9.029 7.425 1.00 96.00 169 GLU A C 1
ATOM 1298 O O . GLU A 1 169 ? -1.687 9.659 6.388 1.00 96.00 169 GLU A O 1
ATOM 1303 N N . THR A 1 170 ? -0.247 8.974 7.963 1.00 96.50 170 THR A N 1
ATOM 1304 C CA . THR A 1 170 ? 0.913 9.644 7.367 1.00 96.50 170 THR A CA 1
ATOM 1305 C C . THR A 1 170 ? 1.409 8.855 6.142 1.00 96.50 170 THR A C 1
ATOM 1307 O O . THR A 1 170 ? 1.637 7.646 6.247 1.00 96.50 170 THR A O 1
ATOM 1310 N N . PRO A 1 171 ? 1.596 9.500 4.970 1.00 95.88 171 PRO A N 1
ATOM 1311 C CA . PRO A 1 171 ? 2.137 8.838 3.783 1.00 95.88 171 PRO A CA 1
ATOM 1312 C C . PRO A 1 171 ? 3.511 8.218 4.049 1.00 95.88 171 PRO A C 1
ATOM 1314 O O . PRO A 1 171 ? 4.350 8.822 4.717 1.00 95.88 171 PRO A O 1
ATOM 1317 N N . GLY A 1 172 ? 3.745 7.019 3.520 1.00 94.94 172 GLY A N 1
ATOM 1318 C CA . GLY A 1 172 ? 4.986 6.278 3.739 1.00 94.94 172 GLY A CA 1
ATOM 1319 C C . GLY A 1 172 ? 5.122 5.621 5.119 1.00 94.94 172 GLY A C 1
ATOM 1320 O O . GLY A 1 172 ? 6.145 4.986 5.377 1.00 94.94 172 GLY A O 1
ATOM 1321 N N . THR A 1 173 ? 4.126 5.715 6.008 1.00 95.69 173 THR A N 1
ATOM 1322 C CA . THR A 1 173 ? 4.096 4.878 7.217 1.00 95.69 173 THR A CA 1
ATOM 1323 C C . THR A 1 173 ? 3.832 3.434 6.823 1.00 95.69 173 THR A C 1
ATOM 1325 O O . THR A 1 173 ? 2.835 3.148 6.156 1.00 95.69 173 THR A O 1
ATOM 1328 N N . TRP A 1 174 ? 4.699 2.525 7.259 1.00 93.12 174 TRP A N 1
ATOM 1329 C CA . TRP A 1 174 ? 4.578 1.104 6.961 1.00 93.12 174 TRP A CA 1
ATOM 1330 C C . TRP A 1 174 ? 3.265 0.568 7.531 1.00 93.12 174 TRP A C 1
ATOM 1332 O O . TRP A 1 174 ? 2.964 0.788 8.702 1.00 93.12 174 TRP A O 1
ATOM 1342 N N . GLY A 1 175 ? 2.486 -0.109 6.693 1.00 92.75 175 GLY A N 1
ATOM 1343 C CA . GLY A 1 175 ? 1.339 -0.889 7.145 1.00 92.75 175 GLY A CA 1
ATOM 1344 C C . GLY A 1 175 ? 1.745 -2.326 7.465 1.00 92.75 175 GLY A C 1
ATOM 1345 O O . GLY A 1 175 ? 2.792 -2.801 7.017 1.00 92.75 175 GLY A O 1
ATOM 1346 N N . GLY A 1 176 ? 0.905 -3.028 8.213 1.00 92.00 176 GLY A N 1
ATOM 1347 C CA . GLY A 1 176 ? 1.123 -4.405 8.621 1.00 92.00 176 GLY A CA 1
ATOM 1348 C C . GLY A 1 176 ? -0.174 -5.202 8.707 1.00 92.00 176 GLY A C 1
ATOM 1349 O O . GLY A 1 176 ? -1.133 -4.974 7.973 1.00 92.00 176 GLY A O 1
ATOM 1350 N N . GLN A 1 177 ? -0.175 -6.194 9.597 1.00 92.81 177 GLN A N 1
ATOM 1351 C CA . GLN A 1 177 ? -1.279 -7.145 9.730 1.00 92.81 177 GLN A CA 1
ATOM 1352 C C . GLN A 1 177 ? -2.575 -6.491 10.226 1.00 92.81 177 GLN A C 1
ATOM 1354 O O . GLN A 1 177 ? -3.656 -6.941 9.850 1.00 92.81 177 GLN A O 1
ATOM 1359 N N . LEU A 1 178 ? -2.479 -5.450 11.060 1.00 92.94 178 LEU A N 1
ATOM 1360 C CA . LEU A 1 178 ? -3.652 -4.792 11.638 1.00 92.94 178 LEU A CA 1
ATOM 1361 C C . LEU A 1 178 ? -4.493 -4.123 10.549 1.00 92.94 178 LEU A C 1
ATOM 1363 O O . LEU A 1 178 ? -5.702 -4.312 10.520 1.00 92.94 178 LEU A O 1
ATOM 1367 N N . GLU A 1 179 ? -3.846 -3.447 9.601 1.00 94.62 179 GLU A N 1
ATOM 1368 C CA . GLU A 1 179 ? -4.492 -2.769 8.471 1.00 94.62 179 GLU A CA 1
ATOM 1369 C C . GLU A 1 179 ? -5.142 -3.739 7.483 1.00 94.62 179 GLU A C 1
ATOM 1371 O O . GLU A 1 179 ? -6.087 -3.378 6.794 1.00 94.62 179 GLU A O 1
ATOM 1376 N N . VAL A 1 180 ? -4.633 -4.968 7.371 1.00 93.00 180 VAL A N 1
ATOM 1377 C CA . VAL A 1 180 ? -5.227 -5.987 6.490 1.00 93.00 180 VAL A CA 1
ATOM 1378 C C . VAL A 1 180 ? -6.526 -6.544 7.084 1.00 93.00 180 VAL A C 1
ATOM 1380 O O . VAL A 1 180 ? -7.374 -7.037 6.345 1.00 93.00 180 VAL A O 1
ATOM 1383 N N . GLY A 1 181 ? -6.681 -6.481 8.410 1.00 86.31 181 GLY A N 1
ATOM 1384 C CA . GLY A 1 181 ? -7.860 -6.965 9.129 1.00 86.31 181 GLY A CA 1
ATOM 1385 C C . GLY A 1 181 ? -9.000 -5.953 9.279 1.00 86.31 181 GLY A C 1
ATOM 1386 O O . GLY A 1 181 ? -10.010 -6.311 9.883 1.00 86.31 181 GLY A O 1
ATOM 1387 N N . THR A 1 182 ? -8.840 -4.720 8.782 1.00 86.12 182 THR A N 1
ATOM 1388 C CA . THR A 1 182 ? -9.865 -3.656 8.818 1.00 86.12 182 THR A CA 1
ATOM 1389 C C . THR A 1 182 ? -10.838 -3.746 7.651 1.00 86.12 182 THR A C 1
ATOM 1391 O O . THR A 1 182 ? -12.056 -3.576 7.870 1.00 86.12 182 THR A O 1
#

Foldseek 3Di:
DPPVVVVVVVVVVVVVVVVVVVVPDDDDPPDDDPVRVVVVVVVVVVVVVVVVVVVVVVVVCPDPVVVVVVVVQVVQVVVVHHDDDADPFQLRVQLVVLVVCVVVVVLVVLQVLCVVLVHDRADPPDSVSSSLSLLLSLLSVCVVVVVVCVVPQPPVHPDHSVNVSVLSSDPRHHDDDSSVVD

Solvent-accessible surface area (backbone atoms only — not comparable to full-atom values): 10574 Å² total; per-residue (Å²): 144,68,64,68,64,52,53,50,50,53,53,50,54,55,48,53,54,50,58,58,62,70,75,71,84,80,80,68,80,79,79,75,49,75,67,56,55,51,52,50,53,50,52,52,50,50,50,53,52,50,53,52,52,52,52,50,50,59,56,45,61,74,28,71,65,42,51,51,51,52,53,50,46,57,58,33,46,78,72,79,41,81,88,79,94,67,68,95,55,34,44,33,63,46,49,53,50,46,53,52,27,60,77,67,67,41,54,64,58,54,42,50,52,21,56,77,69,74,43,72,62,52,51,89,93,37,67,67,41,36,31,50,34,51,32,45,51,30,33,51,44,46,64,76,42,39,81,80,44,44,78,68,56,39,72,84,46,94,52,45,73,66,59,50,33,57,49,50,54,38,87,53,40,73,71,59,73,69,59,75,73,91

Secondary structure (DSSP, 8-state):
--HHHHHHHHHHHHHHHHHHHTTSS--PSP---HHHHHHHHHHHHHHHHHHHHHHHHHHHHTSHHHHHHHHHHHHHHTTT-------SSTTHHHHHHHHHHHHHT-HHHHHHHHHHTTPPPPPTT-HHHHHHHHHHHHHHHHHHTHHHHHHHHGGGSS--HHHHHHHHTSTTPPP-HHHHT-

Sequence (182 aa):
MEMEEVLARHRKEKKELQDAALTNNNVGPPKMSKAAKRREKAAAKARCLTAAVEQDIAKHASSATAIEYSKLEAELAKRGLTLYSIPSDGDCLFASIAHQLELRGLDVCLQEACKKLGLPCPTIGDVKSTIRCLRQVASAFIRNHSEDFLPFICLEGPETIELYCKKLETPGTWGGQLEVGT

Organism: Mesocestoides corti (NCBI:txid53468)

Mean predicted aligned error: 14.13 Å

Nearest PDB structures (foldseek):
  7pl7-assembly1_A  TM=6.857E-01  e=5.148E-03  Saccharomyces cerevisiae

pLDDT: mean 85.31, std 13.06, range [44.12, 97.75]

Radius of gyration: 37.95 Å; Cα contacts (8 Å, |Δi|>4): 106; chains: 1; bounding box: 80×40×117 Å